Protein AF-A0A7S1G3Q0-F1 (afdb_monomer)

Foldseek 3Di:
DVVLVVLVVVLVVLVVVLVVLVVVCVVVVLVVVLVVLVVVLVVLVVQLVVLVVVLVVLVVVLVVDDPVCVVVVVNVVSVVVNVVSVVVSVVSVCCSVPVRVVVSVVSVVVVVVSVVVSVVSVVVSVVSVVVSVVVVVVVVVVVVVVVVVVVVVVVVVVVVVVCVVPQDFDADPVRHTDPPDPSD

Solvent-accessible surface area (backbone atoms only — not comparable to full-atom values): 10059 Å² total; per-residue (Å²): 113,69,66,65,52,51,54,51,51,52,49,55,49,49,55,50,50,54,50,50,54,54,52,47,51,64,70,69,35,55,83,71,56,46,59,60,42,54,49,52,38,55,52,34,53,52,54,30,50,50,37,49,51,52,36,53,48,49,54,54,50,63,74,65,61,51,73,71,47,51,76,69,49,51,56,62,56,51,50,52,51,44,53,51,34,49,51,53,31,49,51,39,45,50,43,32,49,63,71,35,43,45,58,43,48,55,53,50,52,52,50,48,52,54,53,48,54,51,50,52,54,50,51,53,48,54,51,50,56,50,51,53,50,52,55,50,52,52,52,49,50,54,51,50,50,51,52,51,51,52,52,52,51,50,50,52,52,48,52,50,50,51,50,61,71,72,49,86,78,53,58,40,101,84,70,48,75,47,84,82,64,81,84,125

Secondary structure (DSSP, 8-state):
-HHHHHHHHHHHHHHHHHHHHHHHHHHH-HHHHHHHHHHHHHHHHHHHHHHHHHHHHHHHHHHT--HHHHHTTHHHHHHHHHHHHHHHHHHHHHIIIIIIIHHHHHHHHHHHHHHHHHHHHHHHHHHHHHHHHHH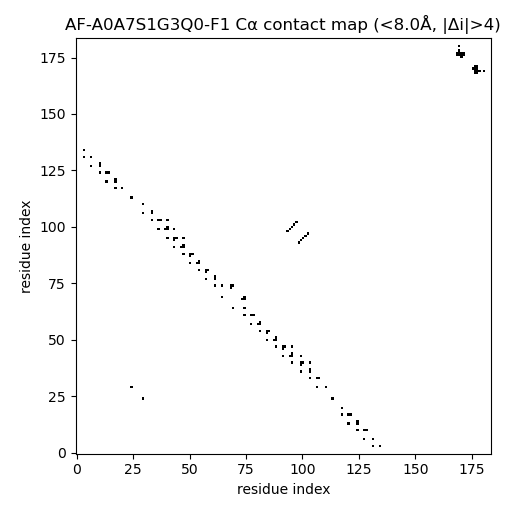HHHHHHHHHHHHHHHHHHHHHHHHHHHHHHHSPPPB-TTSSB--SS---

Mean predicted aligned error: 9.92 Å

Radius of gyration: 44.58 Å; Cα contacts (8 Å, |Δi|>4): 75; chains: 1; bounding box: 86×29×134 Å

Structure (mmCIF, N/CA/C/O backbone):
data_AF-A0A7S1G3Q0-F1
#
_entry.id   AF-A0A7S1G3Q0-F1
#
loop_
_atom_site.group_PDB
_atom_site.id
_atom_site.type_symbol
_atom_site.label_atom_id
_atom_site.label_alt_id
_atom_site.label_comp_id
_atom_site.label_asym_id
_atom_site.label_entity_id
_atom_site.label_seq_id
_atom_site.pdbx_PDB_ins_code
_atom_site.Cartn_x
_atom_site.Cartn_y
_atom_site.Cartn_z
_atom_site.occupancy
_atom_site.B_iso_or_equiv
_atom_site.auth_seq_id
_atom_site.auth_comp_id
_atom_site.auth_asym_id
_atom_site.auth_atom_id
_atom_site.pdbx_PDB_model_num
ATOM 1 N N . GLN A 1 1 ? 22.640 -8.618 -31.327 1.00 63.78 1 GLN A N 1
ATOM 2 C CA . GLN A 1 1 ? 21.314 -9.183 -31.683 1.00 63.78 1 GLN A CA 1
ATOM 3 C C . GLN A 1 1 ? 20.724 -10.074 -30.585 1.00 63.78 1 GLN A C 1
ATOM 5 O O . GLN A 1 1 ? 19.528 -9.971 -30.359 1.00 63.78 1 GLN A O 1
ATOM 10 N N . LEU A 1 2 ? 21.514 -10.904 -29.883 1.00 76.12 2 LEU A N 1
ATOM 11 C CA . LEU A 1 2 ? 21.028 -11.706 -28.743 1.00 76.12 2 LEU A CA 1
ATOM 12 C C . LEU A 1 2 ? 20.475 -10.844 -27.590 1.00 76.12 2 LEU A C 1
ATOM 14 O O . LEU A 1 2 ? 19.377 -11.113 -27.127 1.00 76.12 2 LEU A O 1
ATOM 18 N N . HIS A 1 3 ? 21.165 -9.758 -27.229 1.00 81.06 3 HIS A N 1
ATOM 19 C CA . HIS A 1 3 ? 20.742 -8.832 -26.166 1.00 81.06 3 HIS A CA 1
ATOM 20 C C . HIS A 1 3 ? 19.357 -8.189 -26.406 1.00 81.06 3 HIS A C 1
ATOM 22 O O . HIS A 1 3 ? 18.476 -8.232 -25.559 1.00 81.06 3 HIS A O 1
ATOM 28 N N . MET A 1 4 ? 19.087 -7.698 -27.617 1.00 81.38 4 MET A N 1
ATOM 29 C CA . MET A 1 4 ? 17.766 -7.137 -27.947 1.00 81.38 4 MET A CA 1
ATOM 30 C C . MET A 1 4 ? 16.640 -8.178 -27.928 1.00 81.38 4 MET A C 1
ATOM 32 O O . MET A 1 4 ? 15.481 -7.843 -27.691 1.00 81.38 4 MET A O 1
ATOM 36 N N . ARG A 1 5 ? 16.961 -9.451 -28.193 1.00 84.31 5 ARG A N 1
ATOM 37 C CA . ARG A 1 5 ? 15.989 -10.546 -28.090 1.00 84.31 5 ARG A CA 1
ATOM 38 C C . ARG A 1 5 ? 15.698 -10.898 -26.633 1.00 84.31 5 ARG A C 1
ATOM 40 O O . ARG A 1 5 ? 14.545 -11.188 -26.333 1.00 84.31 5 ARG A O 1
ATOM 47 N N . THR A 1 6 ? 16.697 -10.846 -25.749 1.00 87.31 6 THR A N 1
ATOM 48 C CA . THR A 1 6 ? 16.498 -11.084 -24.312 1.00 87.31 6 THR A CA 1
ATOM 49 C C . THR A 1 6 ? 15.660 -9.974 -23.683 1.00 87.31 6 THR A C 1
ATOM 51 O O . THR A 1 6 ? 14.662 -10.289 -23.047 1.00 87.31 6 THR A O 1
ATOM 54 N N . LEU A 1 7 ? 15.950 -8.700 -23.979 1.00 85.62 7 LEU A N 1
ATOM 55 C CA . LEU A 1 7 ? 15.150 -7.564 -23.492 1.00 85.62 7 LEU A CA 1
ATOM 56 C C . LEU A 1 7 ? 13.673 -7.673 -23.902 1.00 85.62 7 LEU A C 1
ATOM 58 O O . LEU A 1 7 ? 12.774 -7.471 -23.093 1.00 85.62 7 LEU A O 1
ATOM 62 N N . ARG A 1 8 ? 13.406 -8.073 -25.151 1.00 84.38 8 ARG A N 1
ATOM 63 C CA . ARG A 1 8 ? 12.034 -8.256 -25.644 1.00 84.38 8 ARG A CA 1
ATOM 64 C C . ARG A 1 8 ? 11.319 -9.443 -24.994 1.00 84.38 8 ARG A C 1
ATOM 66 O O . ARG A 1 8 ? 10.110 -9.396 -24.790 1.00 84.38 8 ARG A O 1
ATOM 73 N N . ALA A 1 9 ? 12.043 -10.519 -24.692 1.00 89.62 9 ALA A N 1
ATOM 74 C CA . ALA A 1 9 ? 11.480 -11.651 -23.963 1.00 89.62 9 ALA A CA 1
ATOM 75 C C . ALA A 1 9 ? 11.113 -11.257 -22.521 1.00 89.62 9 ALA A C 1
ATOM 77 O O . ALA A 1 9 ? 10.037 -11.621 -22.047 1.00 89.62 9 ALA A O 1
ATOM 78 N N . GLU A 1 10 ? 11.966 -10.468 -21.864 1.00 90.81 10 GLU A N 1
ATOM 79 C CA . GLU A 1 10 ? 11.715 -9.915 -20.529 1.00 90.81 10 GLU A CA 1
ATOM 80 C C . GLU A 1 10 ? 10.516 -8.953 -20.516 1.00 90.81 10 GLU A C 1
ATOM 82 O O . GLU A 1 10 ? 9.665 -9.056 -19.636 1.00 90.81 10 GLU A O 1
ATOM 87 N N . GLU A 1 11 ? 10.379 -8.084 -21.523 1.00 90.12 11 GLU A N 1
ATOM 88 C CA . GLU A 1 11 ? 9.223 -7.186 -21.676 1.00 90.12 11 GLU A CA 1
ATOM 89 C C . GLU A 1 11 ? 7.903 -7.969 -21.786 1.00 90.12 11 GLU A C 1
ATOM 91 O O . GLU A 1 11 ? 6.926 -7.668 -21.095 1.00 90.12 11 GLU A O 1
ATOM 96 N N . VAL A 1 12 ? 7.872 -9.012 -22.626 1.00 91.44 12 VAL A N 1
ATOM 97 C CA . VAL A 1 12 ? 6.690 -9.873 -22.803 1.00 91.44 12 VAL A CA 1
ATOM 98 C C . VAL A 1 12 ? 6.340 -10.597 -21.505 1.00 91.44 12 VAL A C 1
ATOM 100 O O . VAL A 1 12 ? 5.160 -10.708 -21.157 1.00 91.44 12 VAL A O 1
ATOM 103 N N . TRP A 1 13 ? 7.351 -11.079 -20.780 1.00 93.88 13 TRP A N 1
ATOM 104 C CA . TRP A 1 13 ? 7.156 -11.717 -19.485 1.00 93.88 13 TRP A CA 1
ATOM 105 C C . TRP A 1 13 ? 6.583 -10.733 -18.455 1.00 93.88 13 TRP A C 1
ATOM 107 O O . TRP A 1 13 ? 5.531 -11.015 -17.879 1.00 93.88 13 TRP A O 1
ATOM 117 N N . LEU A 1 14 ? 7.173 -9.541 -18.306 1.00 92.88 14 LEU A N 1
ATOM 118 C CA . LEU A 1 14 ? 6.669 -8.502 -17.399 1.00 92.88 14 LEU A CA 1
ATOM 119 C C . LEU A 1 14 ? 5.251 -8.058 -17.758 1.00 92.88 14 LEU A C 1
ATOM 121 O O . LEU A 1 14 ? 4.414 -7.888 -16.876 1.00 92.88 14 LEU A O 1
ATOM 125 N N . ALA A 1 15 ? 4.939 -7.891 -19.044 1.00 91.81 15 ALA A N 1
ATOM 126 C CA . ALA A 1 15 ? 3.598 -7.518 -19.483 1.00 91.81 15 ALA A CA 1
ATOM 127 C C . ALA A 1 15 ? 2.551 -8.573 -19.088 1.00 91.81 15 ALA A C 1
ATOM 129 O O . ALA A 1 15 ? 1.446 -8.224 -18.656 1.00 91.81 15 ALA A O 1
ATOM 130 N N . ARG A 1 16 ? 2.902 -9.861 -19.201 1.00 94.31 16 ARG A N 1
ATOM 131 C CA . ARG A 1 16 ? 2.057 -10.968 -18.744 1.00 94.31 16 ARG A CA 1
ATOM 132 C C . ARG A 1 16 ? 1.887 -10.944 -17.226 1.00 94.31 16 ARG A C 1
ATOM 134 O O . ARG A 1 16 ? 0.755 -11.069 -16.763 1.00 94.31 16 ARG A O 1
ATOM 141 N N . GLU A 1 17 ? 2.968 -10.749 -16.482 1.00 93.25 17 GLU A N 1
ATOM 142 C CA . GLU A 1 17 ? 2.954 -10.733 -15.017 1.00 93.25 17 GLU A CA 1
ATOM 143 C C . GLU A 1 17 ? 2.110 -9.571 -14.473 1.00 93.25 17 GLU A C 1
ATOM 145 O O . GLU A 1 17 ? 1.181 -9.772 -13.693 1.00 93.25 17 GLU A O 1
ATOM 150 N N . ILE A 1 18 ? 2.314 -8.359 -15.000 1.00 93.44 18 ILE A N 1
ATOM 151 C CA . ILE A 1 18 ? 1.506 -7.170 -14.685 1.00 93.44 18 ILE A CA 1
ATOM 152 C C . ILE A 1 18 ? 0.019 -7.433 -14.958 1.00 93.44 18 ILE A C 1
ATOM 154 O O . ILE A 1 18 ? -0.848 -7.044 -14.169 1.00 93.44 18 ILE A O 1
ATOM 158 N N . HIS A 1 19 ? -0.305 -8.095 -16.073 1.00 93.56 19 HIS A N 1
ATOM 159 C CA . HIS A 1 19 ? -1.686 -8.438 -16.402 1.00 93.56 19 HIS A CA 1
ATOM 160 C C . HIS A 1 19 ? -2.287 -9.443 -15.408 1.00 93.56 19 HIS A C 1
ATOM 162 O O . HIS A 1 19 ? -3.432 -9.269 -14.977 1.00 93.56 19 HIS A O 1
ATOM 168 N N . GLN A 1 20 ? -1.525 -10.469 -15.019 1.00 92.75 20 GLN A N 1
ATOM 169 C CA . GLN A 1 20 ? -1.948 -11.447 -14.018 1.00 92.75 20 GLN A CA 1
ATOM 170 C C . GLN A 1 20 ? -2.170 -10.787 -12.654 1.00 92.75 20 GLN A C 1
ATOM 172 O O . GLN A 1 20 ? -3.259 -10.928 -12.095 1.00 92.75 20 GLN A O 1
ATOM 177 N N . MET A 1 21 ? -1.226 -9.969 -12.185 1.00 90.12 21 MET A N 1
ATOM 178 C CA . MET A 1 21 ? -1.349 -9.209 -10.937 1.00 90.12 21 MET A CA 1
ATOM 179 C C . MET A 1 21 ? -2.570 -8.286 -10.944 1.00 90.12 21 MET A C 1
ATOM 181 O O . MET A 1 21 ? -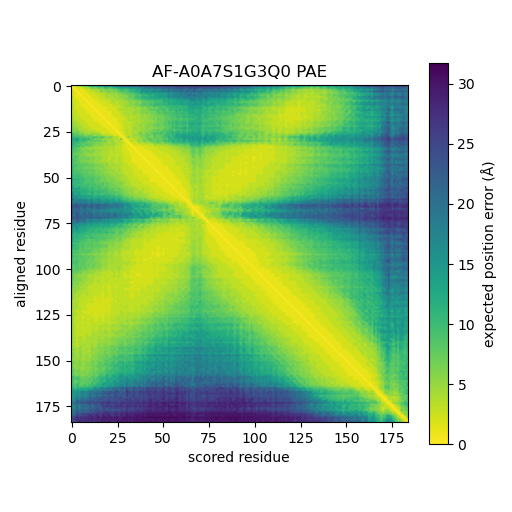3.345 -8.245 -9.987 1.00 90.12 21 MET A O 1
ATOM 185 N N . LYS A 1 22 ? -2.834 -7.597 -12.061 1.00 89.81 22 LYS A N 1
ATOM 186 C CA . LYS A 1 22 ? -4.035 -6.762 -12.214 1.00 89.81 22 LYS A CA 1
ATOM 187 C C . LYS A 1 22 ? -5.328 -7.579 -12.123 1.00 89.81 22 LYS A C 1
ATOM 189 O O . LYS A 1 22 ? -6.311 -7.115 -11.540 1.00 89.81 22 LYS A O 1
ATOM 194 N N . LYS A 1 23 ? -5.347 -8.787 -12.693 1.00 90.44 23 LYS A N 1
ATOM 195 C CA . LYS A 1 23 ? -6.495 -9.701 -12.616 1.00 90.44 23 LYS A CA 1
ATOM 196 C C . LYS A 1 23 ? -6.714 -10.201 -11.187 1.00 90.44 23 LYS A C 1
ATOM 198 O O . LYS A 1 23 ? -7.857 -10.192 -10.732 1.00 90.44 23 LYS A O 1
ATOM 203 N N . MET A 1 24 ? -5.644 -10.586 -10.491 1.00 86.06 24 MET A N 1
ATOM 204 C CA . MET A 1 24 ? -5.699 -11.042 -9.098 1.00 86.06 24 MET A CA 1
ATOM 205 C C . MET A 1 24 ? -6.225 -9.942 -8.177 1.00 86.06 24 MET A C 1
ATOM 207 O O . MET A 1 24 ? -7.246 -10.142 -7.530 1.00 86.06 24 MET A O 1
ATOM 211 N N . ARG A 1 25 ? -5.696 -8.718 -8.274 1.00 86.31 25 ARG A N 1
ATOM 212 C CA . ARG A 1 25 ? -6.212 -7.549 -7.533 1.00 86.31 25 ARG A CA 1
ATOM 213 C C . ARG A 1 25 ? -7.705 -7.309 -7.716 1.00 86.31 25 ARG A C 1
ATOM 215 O O . ARG A 1 25 ? -8.414 -6.986 -6.763 1.00 86.31 25 ARG A O 1
ATOM 222 N N . LYS A 1 26 ? -8.193 -7.439 -8.955 1.00 84.94 26 LYS A N 1
ATOM 223 C CA . LYS A 1 26 ? -9.619 -7.269 -9.257 1.00 84.94 26 LYS A CA 1
ATOM 224 C C . LYS A 1 26 ? -10.463 -8.364 -8.599 1.00 84.94 26 LYS A C 1
ATOM 226 O O . LYS A 1 26 ? -11.584 -8.084 -8.185 1.00 84.94 26 LYS A O 1
ATOM 231 N N . LYS A 1 27 ? -9.935 -9.588 -8.508 1.00 86.44 27 LYS A N 1
ATOM 232 C CA . LYS A 1 27 ? -10.585 -10.719 -7.837 1.00 86.44 27 LYS A CA 1
ATOM 233 C C . LYS A 1 27 ? -10.583 -10.549 -6.316 1.00 86.44 27 LYS A C 1
ATOM 235 O O . LYS A 1 27 ? -11.623 -10.742 -5.694 1.00 86.44 27 LYS A O 1
ATOM 240 N N . ASP A 1 28 ? -9.453 -10.155 -5.737 1.00 83.62 28 ASP A N 1
ATOM 241 C CA . ASP A 1 28 ? -9.310 -10.018 -4.285 1.00 83.62 28 ASP A CA 1
ATOM 242 C C . ASP A 1 28 ? -10.158 -8.866 -3.743 1.00 83.62 28 ASP A C 1
ATOM 244 O O . ASP A 1 28 ? -10.681 -8.950 -2.626 1.00 83.62 28 ASP A O 1
ATOM 248 N N . ASN A 1 29 ? -10.362 -7.829 -4.569 1.00 86.25 29 ASN A N 1
ATOM 249 C CA . ASN A 1 29 ? -11.241 -6.692 -4.306 1.00 86.25 29 ASN A CA 1
ATOM 250 C C . ASN A 1 29 ? -10.997 -6.064 -2.920 1.00 86.25 29 ASN A C 1
ATOM 252 O O . ASN A 1 29 ? -11.927 -5.677 -2.209 1.00 86.25 29 ASN A O 1
ATOM 256 N N . LEU A 1 30 ? -9.722 -5.956 -2.532 1.00 82.44 30 LEU A N 1
ATOM 257 C CA . LEU A 1 30 ? -9.306 -5.377 -1.249 1.00 82.44 30 LEU A CA 1
ATOM 258 C C . LEU A 1 30 ? -9.822 -3.936 -1.094 1.00 82.44 30 LEU A C 1
ATOM 260 O O . LEU A 1 30 ? -10.240 -3.528 -0.014 1.00 82.44 30 LEU A O 1
ATOM 264 N N . GLY A 1 31 ? -9.899 -3.187 -2.202 1.00 80.44 31 GLY A N 1
ATOM 265 C CA . GLY A 1 31 ? -10.468 -1.838 -2.233 1.00 80.44 31 GLY A CA 1
ATOM 266 C C . GLY A 1 31 ? -11.947 -1.765 -1.836 1.00 80.44 31 GLY A C 1
ATOM 267 O O . GLY A 1 31 ? -12.348 -0.779 -1.229 1.00 80.44 31 GLY A O 1
ATOM 268 N N . GLY A 1 32 ? -12.742 -2.802 -2.120 1.00 87.75 32 GLY A N 1
ATOM 269 C CA . GLY A 1 32 ? -14.137 -2.892 -1.677 1.00 87.75 32 GLY A CA 1
ATOM 270 C C . GLY A 1 32 ? -14.297 -3.416 -0.246 1.00 87.75 32 GLY A C 1
ATOM 271 O O . GLY A 1 32 ? -15.262 -3.063 0.428 1.00 87.75 32 GLY A O 1
ATOM 272 N N . LYS A 1 33 ? -13.346 -4.225 0.237 1.00 88.75 33 LYS A N 1
ATOM 273 C CA . LYS A 1 33 ? -13.375 -4.837 1.579 1.00 88.75 33 LYS A CA 1
ATOM 274 C C . LYS A 1 33 ? -12.873 -3.913 2.693 1.00 88.75 33 LYS A C 1
ATOM 276 O O . LYS A 1 33 ? -13.327 -4.031 3.825 1.00 88.75 33 LYS A O 1
ATOM 281 N N . LEU A 1 34 ? -11.972 -2.976 2.397 1.00 92.62 34 LEU A N 1
ATOM 282 C CA . LEU A 1 34 ? -11.419 -2.053 3.398 1.00 92.62 34 LEU A CA 1
ATOM 283 C C . LEU A 1 34 ? -12.416 -1.011 3.942 1.00 92.62 34 LEU A C 1
ATOM 285 O O . LEU A 1 34 ? -12.417 -0.790 5.151 1.00 92.62 34 LEU A O 1
ATOM 289 N N . PRO A 1 35 ? -13.273 -0.359 3.129 1.00 94.44 35 PRO A N 1
ATOM 290 C CA . PRO A 1 35 ? -14.223 0.634 3.630 1.00 94.44 35 PRO A CA 1
ATOM 291 C C . PRO A 1 35 ? -15.143 0.150 4.765 1.00 94.44 35 PRO A C 1
ATOM 293 O O . PRO A 1 35 ? -15.253 0.877 5.753 1.00 94.44 35 PRO A O 1
ATOM 296 N N . PRO A 1 36 ? -15.785 -1.037 4.702 1.00 94.69 36 PRO A N 1
ATOM 297 C CA . PRO A 1 36 ? -16.600 -1.513 5.818 1.00 94.69 36 PRO A CA 1
ATOM 298 C C . PRO A 1 36 ? -15.764 -1.807 7.071 1.00 94.69 36 PRO A C 1
ATOM 300 O O . PRO A 1 36 ? -16.218 -1.496 8.166 1.00 94.69 36 PRO A O 1
ATOM 303 N N . LEU A 1 37 ? -14.532 -2.313 6.933 1.00 94.00 37 LEU A N 1
ATOM 304 C CA . LEU A 1 37 ? -13.631 -2.532 8.073 1.00 94.00 37 LEU A CA 1
ATOM 305 C C . LEU A 1 37 ? -13.205 -1.212 8.734 1.00 94.00 37 LEU A C 1
ATOM 307 O O . LEU A 1 37 ? -13.183 -1.115 9.957 1.00 94.00 37 LEU A O 1
ATOM 311 N N . ARG A 1 38 ? -12.930 -0.167 7.942 1.00 94.81 38 ARG A N 1
ATOM 312 C CA . ARG A 1 38 ? -12.624 1.177 8.466 1.00 94.81 38 ARG A CA 1
ATOM 313 C C . ARG A 1 38 ? -13.810 1.790 9.207 1.00 94.81 38 ARG A C 1
ATOM 315 O O . ARG A 1 38 ? -13.611 2.440 10.230 1.00 94.81 38 ARG A O 1
ATOM 322 N N . ARG A 1 39 ? -15.033 1.578 8.708 1.00 95.94 39 ARG A N 1
ATOM 323 C CA . ARG A 1 39 ? -16.258 1.994 9.411 1.00 95.94 39 ARG A CA 1
ATOM 324 C C . ARG A 1 39 ? -16.411 1.244 10.727 1.00 95.94 39 ARG A C 1
ATOM 326 O O . ARG A 1 39 ? -16.501 1.893 11.757 1.00 95.94 39 ARG A O 1
ATOM 333 N N . ALA A 1 40 ? -16.304 -0.085 10.704 1.00 95.06 40 ALA A N 1
ATOM 334 C CA . ALA A 1 40 ? -16.365 -0.906 11.911 1.00 95.06 40 ALA A CA 1
ATOM 335 C C . ALA A 1 40 ? -15.322 -0.478 12.958 1.00 95.06 40 ALA A C 1
ATOM 337 O O . ALA A 1 40 ? -15.622 -0.432 14.148 1.00 95.06 40 ALA A O 1
ATOM 338 N N . TRP A 1 41 ? -14.112 -0.110 12.523 1.00 96.19 41 TRP A N 1
ATOM 339 C CA . TRP A 1 41 ? -13.088 0.444 13.407 1.00 96.19 41 TRP A CA 1
ATOM 340 C C . TRP A 1 41 ? -13.520 1.769 14.036 1.00 96.19 41 TRP A C 1
ATOM 342 O O . TRP A 1 41 ? -13.477 1.902 15.258 1.00 96.19 41 TRP A O 1
ATOM 352 N N . SER A 1 42 ? -13.998 2.717 13.226 1.00 96.25 42 SER A N 1
ATOM 353 C CA . SER A 1 42 ? -14.522 3.995 13.718 1.00 96.25 42 SER A CA 1
ATOM 354 C C . SER A 1 42 ? -15.660 3.800 14.724 1.00 96.25 42 SER A C 1
ATOM 356 O O . SER A 1 42 ? -15.663 4.441 15.773 1.00 96.25 42 SER A O 1
ATOM 358 N N . ASP A 1 43 ? -16.588 2.891 14.431 1.00 96.38 43 ASP A N 1
ATOM 359 C CA . ASP A 1 43 ? -17.726 2.585 15.298 1.00 96.38 43 ASP A CA 1
ATOM 360 C C . ASP A 1 43 ? -17.257 1.968 16.626 1.00 96.38 43 ASP A C 1
ATOM 362 O O . ASP A 1 43 ? -17.735 2.352 17.692 1.00 96.38 43 ASP A O 1
ATOM 366 N N . SER A 1 44 ? -16.261 1.072 16.585 1.00 95.88 44 SER A N 1
ATOM 367 C CA . SER A 1 44 ? -15.693 0.452 17.790 1.00 95.88 44 SER A CA 1
ATOM 368 C C . SER A 1 44 ? -14.927 1.441 18.675 1.00 95.88 44 SER A C 1
ATOM 370 O O . SER A 1 44 ? -14.987 1.344 19.899 1.00 95.88 44 SER A O 1
ATOM 372 N N . ILE A 1 45 ? -14.250 2.434 18.085 1.00 96.12 45 ILE A N 1
ATOM 373 C CA . ILE A 1 45 ? -13.620 3.520 18.849 1.00 96.12 45 ILE A CA 1
ATOM 374 C C . ILE A 1 45 ? -14.689 4.346 19.562 1.00 96.12 45 ILE A C 1
ATOM 376 O O . ILE A 1 45 ? -14.512 4.714 20.722 1.00 96.12 45 ILE A O 1
ATOM 380 N N . GLU A 1 46 ? -15.788 4.650 18.877 1.00 96.44 46 GLU A N 1
ATOM 381 C CA . GLU A 1 46 ? -16.870 5.437 19.461 1.00 96.44 46 GLU A CA 1
ATOM 382 C C . GLU A 1 46 ? -17.578 4.678 20.591 1.00 96.44 46 GLU A C 1
ATOM 384 O O . GLU A 1 46 ? -17.915 5.263 21.617 1.00 96.44 46 GLU A O 1
ATOM 389 N N . GLU A 1 47 ? -17.738 3.361 20.456 1.00 95.38 47 GLU A N 1
ATOM 390 C CA . GLU A 1 47 ? -18.224 2.490 21.530 1.00 95.38 47 GLU A CA 1
ATOM 391 C C . GLU A 1 47 ? -17.297 2.522 22.757 1.00 95.38 47 GLU A C 1
ATOM 393 O O . GLU A 1 47 ? -17.764 2.738 23.875 1.00 95.38 47 GLU A O 1
ATOM 398 N N . VAL A 1 48 ? -15.978 2.403 22.558 1.00 96.56 48 VAL A N 1
ATOM 399 C CA . VAL A 1 48 ? -14.995 2.529 23.649 1.00 96.56 48 VAL A CA 1
ATOM 400 C C . VAL A 1 48 ? -15.097 3.894 24.330 1.00 96.56 48 VAL A C 1
ATOM 402 O O . VAL A 1 48 ? -15.131 3.960 25.558 1.00 96.56 48 VAL A O 1
ATOM 405 N N . ARG A 1 49 ? -15.197 4.980 23.555 1.00 96.00 49 ARG A N 1
ATOM 406 C CA . ARG A 1 49 ? -15.318 6.343 24.096 1.00 96.00 49 ARG A CA 1
ATOM 407 C C . ARG A 1 49 ? -16.555 6.524 24.962 1.00 96.00 49 ARG A C 1
ATOM 409 O O . ARG A 1 49 ? -16.467 7.211 25.975 1.00 96.00 49 ARG A O 1
ATOM 416 N N . LYS A 1 50 ? -17.687 5.919 24.592 1.00 95.88 50 LYS A N 1
ATOM 417 C CA . LYS A 1 50 ? -18.911 5.959 25.406 1.00 95.88 50 LYS A CA 1
ATOM 418 C C . LYS A 1 50 ? -18.673 5.337 26.779 1.00 95.88 50 LYS A C 1
ATOM 420 O O . LYS A 1 50 ? -18.896 6.001 27.785 1.00 95.88 50 LYS A O 1
ATOM 425 N N . PHE A 1 51 ? -18.119 4.124 26.826 1.00 95.19 51 PHE A N 1
ATOM 426 C CA . PHE A 1 51 ? -17.825 3.461 28.100 1.00 95.19 51 PHE A CA 1
ATOM 427 C C . PHE A 1 51 ? -16.798 4.222 28.946 1.00 95.19 51 PHE A C 1
ATOM 429 O O . PHE A 1 51 ? -16.960 4.322 30.162 1.00 95.19 51 PHE A O 1
ATOM 436 N N . GLU A 1 52 ? -15.770 4.802 28.318 1.00 94.88 52 GLU A N 1
ATOM 437 C CA . GLU A 1 52 ? -14.797 5.650 29.014 1.00 94.88 52 GLU A CA 1
ATOM 438 C C . GLU A 1 52 ? -15.436 6.916 29.586 1.00 94.88 52 GLU A C 1
ATOM 440 O O . GLU A 1 52 ? -15.141 7.300 30.720 1.00 94.88 52 GLU A O 1
ATOM 445 N N . TYR A 1 53 ? -16.314 7.562 28.817 1.00 96.50 53 TYR A N 1
ATOM 446 C CA . TYR A 1 53 ? -17.022 8.757 29.253 1.00 96.50 53 TYR A CA 1
ATOM 447 C C . TYR A 1 53 ? -17.917 8.461 30.460 1.00 96.50 53 TYR A C 1
ATOM 449 O O . TYR A 1 53 ? -17.845 9.181 31.458 1.00 96.50 53 TYR A O 1
ATOM 457 N N . ASP A 1 54 ? -18.683 7.369 30.406 1.00 94.38 54 ASP A N 1
ATOM 458 C CA . ASP A 1 54 ? -19.547 6.930 31.504 1.00 94.38 54 ASP A CA 1
ATOM 459 C C . ASP A 1 54 ? -18.730 6.592 32.758 1.00 94.38 54 ASP A C 1
ATOM 461 O O . ASP A 1 54 ? -19.055 7.039 33.858 1.00 94.38 54 ASP A O 1
ATOM 465 N N . LEU A 1 55 ? -17.608 5.880 32.599 1.00 94.50 55 LEU A N 1
ATOM 466 C CA . LEU A 1 55 ? -16.710 5.546 33.704 1.00 94.50 55 LEU A CA 1
ATOM 467 C C . LEU A 1 55 ? -16.151 6.804 34.388 1.00 94.50 55 LEU A C 1
ATOM 469 O O . LEU A 1 55 ? -16.125 6.889 35.618 1.00 94.50 55 LEU A O 1
ATOM 473 N N . VAL A 1 56 ? -15.708 7.791 33.605 1.00 95.62 56 VAL A N 1
ATOM 474 C CA . VAL A 1 56 ? -15.228 9.077 34.134 1.00 95.62 56 VAL A CA 1
ATOM 475 C C . VAL A 1 56 ? -16.368 9.852 34.801 1.00 95.62 56 VAL A C 1
ATOM 477 O O . VAL A 1 56 ? -16.144 10.498 35.828 1.00 95.62 56 VAL A O 1
ATOM 480 N N . GLY A 1 57 ? -17.583 9.781 34.253 1.00 94.50 57 GLY A N 1
ATOM 481 C CA . GLY A 1 57 ? -18.796 10.336 34.852 1.00 94.50 57 GLY A CA 1
ATOM 482 C C . GLY A 1 57 ? -19.044 9.780 36.252 1.00 94.50 57 GLY A C 1
ATOM 483 O O . GLY A 1 57 ? -19.061 10.546 37.217 1.00 94.50 57 GLY A O 1
ATOM 484 N N . LEU A 1 58 ? -19.100 8.453 36.379 1.00 92.25 58 LEU A N 1
ATOM 485 C CA . LEU A 1 58 ? -19.292 7.759 37.655 1.00 92.25 58 LEU A CA 1
ATOM 486 C C . LEU A 1 58 ? -18.184 8.089 38.665 1.00 92.25 58 LEU A C 1
ATOM 488 O O . LEU A 1 58 ? -18.450 8.374 39.830 1.00 92.25 58 LEU A O 1
ATOM 492 N N . GLN A 1 59 ? -16.922 8.135 38.230 1.00 90.06 59 GLN A N 1
ATOM 493 C CA . GLN A 1 59 ? -15.817 8.528 39.111 1.00 90.06 59 GLN A CA 1
ATOM 494 C C . GLN A 1 59 ? -15.967 9.962 39.634 1.00 90.06 59 GLN A C 1
ATOM 496 O O . GLN A 1 59 ? -15.671 10.233 40.798 1.00 90.06 59 GLN A O 1
ATOM 501 N N . ARG A 1 60 ? -16.435 10.892 38.796 1.00 92.12 60 ARG A N 1
ATOM 502 C CA . ARG A 1 60 ? -16.694 12.279 39.210 1.00 92.12 60 ARG A CA 1
ATOM 503 C C . ARG A 1 60 ? -17.876 12.377 40.165 1.00 92.12 60 ARG A C 1
ATOM 505 O O . ARG A 1 60 ? -17.820 13.187 41.087 1.00 92.12 60 ARG A O 1
ATOM 512 N N . GLU A 1 61 ? -18.923 11.588 39.955 1.00 88.81 61 GLU A N 1
ATOM 513 C CA . GLU A 1 61 ? -20.066 11.512 40.869 1.00 88.81 61 GLU A CA 1
ATOM 514 C C . GLU A 1 61 ? -19.629 11.003 42.238 1.00 88.81 61 GLU A C 1
ATOM 516 O O . GLU A 1 61 ? -19.912 11.666 43.235 1.00 88.81 61 GLU A O 1
ATOM 521 N N . ARG A 1 62 ? -18.812 9.940 42.283 1.00 86.31 62 ARG A N 1
ATOM 522 C CA . ARG A 1 62 ? -18.209 9.424 43.521 1.00 86.31 62 ARG A CA 1
ATOM 523 C C . ARG A 1 62 ? -17.508 10.516 44.326 1.00 86.31 62 ARG A C 1
ATOM 525 O O . ARG A 1 62 ? -17.700 10.608 45.534 1.00 86.31 62 ARG A O 1
ATOM 532 N N . MET A 1 63 ? -16.711 11.356 43.663 1.00 85.38 63 MET A N 1
ATOM 533 C CA . MET A 1 63 ? -15.967 12.440 44.321 1.00 85.38 63 MET A CA 1
ATOM 534 C C .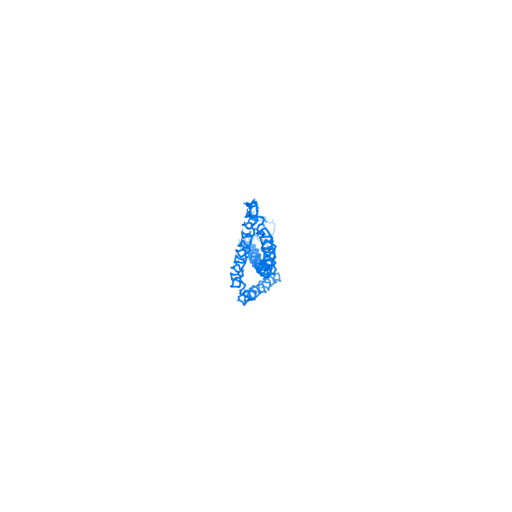 MET A 1 63 ? -16.866 13.553 44.875 1.00 85.38 63 MET A C 1
ATOM 536 O O . MET A 1 63 ? -16.441 14.290 45.760 1.00 85.38 63 MET A O 1
ATOM 540 N N . LYS A 1 64 ? -18.087 13.705 44.351 1.00 88.38 64 LYS A N 1
ATOM 541 C CA . LYS A 1 64 ? -19.037 14.763 44.734 1.00 88.38 64 LYS A CA 1
ATOM 542 C C . LYS A 1 64 ? -20.082 14.301 45.752 1.00 88.38 64 LYS A C 1
ATOM 544 O O . LYS A 1 64 ? -20.963 15.086 46.104 1.00 88.38 64 LYS A O 1
ATOM 549 N N . MET A 1 65 ? -20.020 13.050 46.205 1.00 85.31 65 MET A N 1
ATOM 550 C CA . MET A 1 65 ? -21.026 12.491 47.105 1.00 85.31 65 MET A CA 1
ATOM 551 C C . MET A 1 65 ? -21.061 13.222 48.450 1.00 85.31 65 MET A C 1
ATOM 553 O O . MET A 1 65 ? -20.030 13.513 49.056 1.00 85.31 65 MET A O 1
ATOM 557 N N . SER A 1 66 ? -22.275 13.505 48.928 1.00 84.12 66 SER A N 1
ATOM 558 C CA . SER A 1 66 ? -22.490 14.137 50.235 1.00 84.12 66 SER A CA 1
ATOM 559 C C . SER A 1 66 ? -22.411 13.110 51.376 1.00 84.12 66 SER A C 1
ATOM 561 O O . SER A 1 66 ? -22.776 11.953 51.162 1.00 84.12 66 SER A O 1
ATOM 563 N N . PRO A 1 67 ? -22.032 13.511 52.607 1.00 80.00 67 PRO A N 1
ATOM 564 C CA . PRO A 1 67 ? -21.908 12.595 53.749 1.00 80.00 67 PRO A CA 1
ATOM 565 C C . PRO A 1 67 ? -23.172 11.769 54.035 1.00 80.00 67 PRO A C 1
ATOM 567 O O . PRO A 1 67 ? -23.092 10.586 54.335 1.00 80.00 67 PRO A O 1
ATOM 570 N N . ARG A 1 68 ? -24.359 12.355 53.840 1.00 83.69 68 ARG A N 1
ATOM 571 C CA . ARG A 1 68 ? -25.642 11.656 54.011 1.00 83.69 68 ARG A CA 1
ATOM 572 C C . ARG A 1 68 ? -25.850 10.531 52.994 1.00 83.69 68 ARG A C 1
ATOM 574 O O . ARG A 1 68 ? -26.443 9.510 53.316 1.00 83.69 68 ARG A O 1
ATOM 581 N N . ALA A 1 69 ? -25.382 10.718 51.762 1.00 79.12 69 ALA A N 1
ATOM 582 C CA . ALA A 1 69 ? -25.473 9.688 50.732 1.00 79.12 69 ALA A CA 1
ATOM 583 C C . ALA A 1 69 ? -24.500 8.527 51.009 1.00 79.12 69 ALA A C 1
ATOM 585 O O . ALA A 1 69 ? -24.813 7.379 50.703 1.00 79.12 69 ALA A O 1
ATOM 586 N N . VAL A 1 70 ? -23.361 8.817 51.653 1.00 77.00 70 VAL A N 1
ATOM 587 C CA . VAL A 1 70 ? -22.419 7.804 52.159 1.00 77.00 70 VAL A CA 1
ATOM 588 C C . VAL A 1 70 ? -23.086 6.939 53.233 1.00 77.00 70 VAL A C 1
ATOM 590 O O . VAL A 1 70 ? -23.065 5.717 53.133 1.00 77.00 70 VAL A O 1
ATOM 593 N N . GLU A 1 71 ? -23.753 7.555 54.213 1.00 75.81 71 GLU A N 1
ATOM 594 C CA . GLU A 1 71 ? -24.477 6.837 55.280 1.00 75.81 71 GLU A CA 1
ATOM 595 C C . GLU A 1 71 ? -25.626 5.960 54.755 1.00 75.81 71 GLU A C 1
ATOM 597 O O . GLU A 1 71 ? -25.981 4.961 55.374 1.00 75.81 71 GLU A O 1
ATOM 602 N N . GLN A 1 72 ? -26.198 6.311 53.602 1.00 82.50 72 GLN A N 1
ATOM 603 C CA . GLN A 1 72 ? -27.272 5.561 52.944 1.00 82.50 72 GLN A CA 1
ATOM 604 C C . GLN A 1 72 ? -26.772 4.433 52.021 1.00 82.50 72 GLN A C 1
ATOM 606 O O . GLN A 1 72 ? -27.583 3.816 51.337 1.00 82.50 72 GLN A O 1
ATOM 611 N N . GLY A 1 73 ? -25.462 4.164 51.971 1.00 81.31 73 GLY A N 1
ATOM 612 C CA . GLY A 1 73 ? -24.889 3.050 51.203 1.00 81.31 73 GLY A CA 1
ATOM 613 C C . GLY A 1 73 ? -24.723 3.299 49.698 1.00 81.31 73 GLY A C 1
ATOM 614 O O . GLY A 1 73 ? -24.247 2.416 48.986 1.00 81.31 73 GLY A O 1
ATOM 615 N N . TRP A 1 74 ? -25.027 4.504 49.198 1.00 81.94 74 TRP A N 1
ATOM 616 C CA . TRP A 1 74 ? -24.899 4.838 47.770 1.00 81.94 74 TRP A CA 1
ATOM 617 C C . TRP A 1 74 ? -23.463 4.711 47.260 1.00 81.94 74 TRP A C 1
ATOM 619 O O . TRP A 1 74 ? -23.243 4.445 46.085 1.00 81.94 74 TRP A O 1
ATOM 629 N N . THR A 1 75 ? -22.468 4.871 48.134 1.00 83.12 75 THR A N 1
ATOM 630 C CA . THR A 1 75 ? -21.055 4.683 47.787 1.00 83.12 75 THR A CA 1
ATOM 631 C C . THR A 1 75 ? -20.728 3.256 47.368 1.00 83.12 75 THR A C 1
ATOM 633 O O . THR A 1 75 ? -19.937 3.069 46.450 1.00 83.12 75 THR A O 1
ATOM 636 N N . GLU A 1 76 ? -21.331 2.250 48.002 1.00 85.81 76 GLU A N 1
ATOM 637 C CA . GLU A 1 76 ? -21.065 0.847 47.663 1.00 85.81 76 GLU A CA 1
ATOM 638 C C . GLU A 1 76 ? -21.674 0.470 46.311 1.00 85.81 76 GLU A C 1
ATOM 640 O O . GLU A 1 76 ? -21.081 -0.286 45.542 1.00 85.81 76 GLU A O 1
ATOM 645 N N . GLU A 1 77 ? -22.852 1.011 46.004 1.00 85.94 77 GLU A N 1
ATOM 646 C CA . GLU A 1 77 ? -23.507 0.833 44.708 1.00 85.94 77 GLU A CA 1
ATOM 647 C C . GLU A 1 77 ? -22.724 1.526 43.588 1.00 85.94 77 GLU A C 1
ATOM 649 O O . GLU A 1 77 ? -22.459 0.930 42.544 1.00 85.94 77 GLU A O 1
ATOM 654 N N . LEU A 1 78 ? -22.263 2.753 43.836 1.00 87.69 78 LEU A N 1
ATOM 655 C CA . LEU A 1 78 ? -21.465 3.510 42.875 1.00 87.69 78 LEU A CA 1
ATOM 656 C C . LEU A 1 78 ? -20.110 2.837 42.609 1.00 87.69 78 LEU A C 1
ATOM 658 O O . LEU A 1 78 ? -19.649 2.814 41.470 1.00 87.69 78 LEU A O 1
ATOM 662 N N . ASP A 1 79 ? -19.509 2.213 43.623 1.00 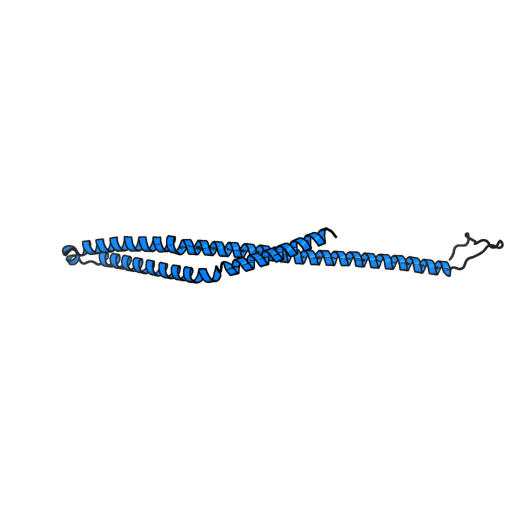88.38 79 ASP A N 1
ATOM 663 C CA . ASP A 1 79 ? -18.269 1.447 43.479 1.00 88.38 79 ASP A CA 1
ATOM 664 C C . ASP A 1 79 ? -18.455 0.172 42.656 1.00 88.38 79 ASP A C 1
ATOM 666 O O . ASP A 1 79 ? -17.620 -0.128 41.799 1.00 88.38 79 ASP A O 1
ATOM 670 N N . LYS A 1 80 ? -19.574 -0.539 42.843 1.00 92.44 80 LYS A N 1
ATOM 671 C CA . LYS A 1 80 ? -19.943 -1.680 41.991 1.00 92.44 80 LYS A CA 1
ATOM 672 C C . LYS A 1 80 ? -20.143 -1.247 40.539 1.00 92.44 80 LYS A C 1
ATOM 674 O O . LYS A 1 80 ? -19.626 -1.906 39.640 1.00 92.44 80 LYS A O 1
ATOM 679 N N . ASN A 1 81 ? -20.816 -0.117 40.314 1.00 92.00 81 ASN A N 1
ATOM 680 C CA . ASN A 1 81 ? -21.032 0.427 38.973 1.00 92.00 81 ASN A CA 1
ATOM 681 C C . ASN A 1 81 ? -19.708 0.834 38.311 1.00 92.00 81 ASN A C 1
ATOM 683 O O . ASN A 1 81 ? -19.469 0.502 37.151 1.00 92.00 81 ASN A O 1
ATOM 687 N N . VAL A 1 82 ? -18.805 1.496 39.044 1.00 92.31 82 VAL A N 1
ATOM 688 C CA . VAL A 1 82 ? -17.465 1.841 38.540 1.00 92.31 82 VAL A CA 1
ATOM 689 C C . VAL A 1 82 ? -16.690 0.586 38.139 1.00 92.31 82 VAL A C 1
ATOM 691 O O . VAL A 1 82 ? -16.086 0.564 37.066 1.00 92.31 82 VAL A O 1
ATOM 694 N N . GLU A 1 83 ? -16.708 -0.462 38.963 1.00 93.62 83 GLU A N 1
ATOM 695 C CA . GLU A 1 83 ? -16.003 -1.708 38.655 1.00 93.62 83 GLU A CA 1
ATOM 696 C C . GLU A 1 83 ? -16.606 -2.418 37.434 1.00 93.62 83 GLU A C 1
ATOM 698 O O . GLU A 1 83 ? -15.880 -2.842 36.535 1.00 93.62 83 GLU A O 1
ATOM 703 N N . GLN A 1 84 ? -17.933 -2.449 37.319 1.00 94.00 84 GLN A N 1
ATOM 704 C CA . GLN A 1 84 ? -18.614 -2.998 36.149 1.00 94.00 84 GLN A CA 1
ATOM 705 C C . GLN A 1 84 ? -18.270 -2.232 34.861 1.00 94.00 84 GLN A C 1
ATOM 707 O O . GLN A 1 84 ? -17.935 -2.843 33.844 1.00 94.00 84 GLN A O 1
ATOM 712 N N . HIS A 1 85 ? -18.266 -0.896 34.902 1.00 94.00 85 HIS A N 1
ATOM 713 C CA . HIS A 1 85 ? -17.877 -0.073 33.756 1.00 94.00 85 HIS A CA 1
ATOM 714 C C . HIS A 1 85 ? -16.394 -0.231 33.389 1.00 94.00 85 HIS A C 1
ATOM 716 O O . HIS A 1 85 ? -16.048 -0.120 32.210 1.00 94.00 85 HIS A O 1
ATOM 722 N N . ARG A 1 86 ? -15.503 -0.535 34.344 1.00 95.00 86 ARG A N 1
ATOM 723 C CA . ARG A 1 86 ? -14.104 -0.888 34.038 1.00 95.00 86 ARG A CA 1
ATOM 724 C C . ARG A 1 86 ? -14.005 -2.178 33.237 1.00 95.00 86 ARG A C 1
ATOM 726 O O . ARG A 1 86 ? -13.245 -2.216 32.266 1.00 95.00 86 ARG A O 1
ATOM 733 N N . VAL A 1 87 ? -14.774 -3.200 33.613 1.00 96.44 87 VAL A N 1
ATOM 734 C CA . VAL A 1 87 ? -14.847 -4.460 32.861 1.00 96.44 87 VAL A CA 1
ATOM 735 C C . VAL A 1 87 ? -15.361 -4.188 31.448 1.00 96.44 87 VAL A C 1
ATOM 737 O O . VAL A 1 87 ? -14.667 -4.508 30.487 1.00 96.44 87 VAL A O 1
ATOM 740 N N . TRP A 1 88 ? -16.485 -3.480 31.303 1.00 95.81 88 TRP A N 1
ATOM 741 C CA . TRP A 1 88 ? -17.036 -3.129 29.986 1.00 95.81 88 TRP A CA 1
ATOM 742 C C . TRP A 1 88 ? -16.073 -2.318 29.122 1.00 95.81 88 TRP A C 1
ATOM 744 O O . TRP A 1 88 ? -15.910 -2.607 27.939 1.00 95.81 88 TRP A O 1
ATOM 754 N N . THR A 1 89 ? -15.384 -1.340 29.711 1.00 96.12 89 THR A N 1
ATOM 755 C CA . THR A 1 89 ? -14.375 -0.545 29.000 1.00 96.12 89 THR A CA 1
ATOM 756 C C . THR A 1 89 ? -13.228 -1.428 28.511 1.00 96.12 89 THR A C 1
ATOM 758 O O . THR A 1 89 ? -12.757 -1.274 27.384 1.00 96.12 89 THR A O 1
ATOM 761 N N . THR A 1 90 ? -12.766 -2.354 29.352 1.00 95.94 90 THR A N 1
ATOM 762 C CA . THR A 1 90 ? -11.668 -3.267 29.016 1.00 95.94 90 THR A CA 1
ATOM 763 C C . THR A 1 90 ? -12.083 -4.219 27.901 1.00 95.94 90 THR A C 1
ATOM 765 O O . THR A 1 90 ? -11.375 -4.322 26.900 1.00 95.94 90 THR A O 1
ATOM 768 N N . ASP A 1 91 ? -13.260 -4.831 28.008 1.00 96.88 91 ASP A N 1
ATOM 769 C CA . AS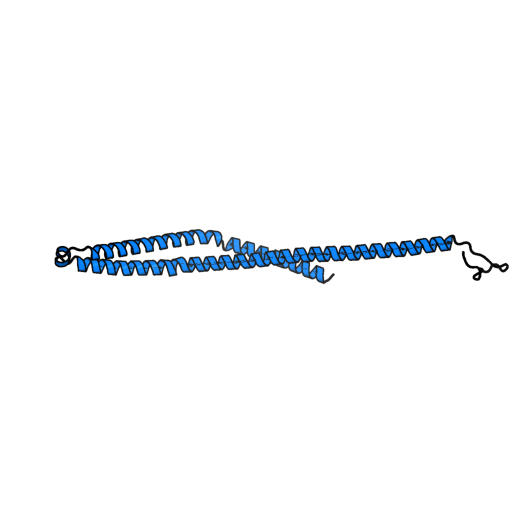P A 1 91 ? -13.801 -5.734 26.992 1.00 96.88 91 ASP A CA 1
ATOM 770 C C . ASP A 1 91 ? -14.018 -5.019 25.653 1.00 96.88 91 ASP A C 1
ATOM 772 O O . ASP A 1 91 ? -13.612 -5.526 24.603 1.00 96.88 91 ASP A O 1
ATOM 776 N N . ALA A 1 92 ? -14.576 -3.804 25.676 1.00 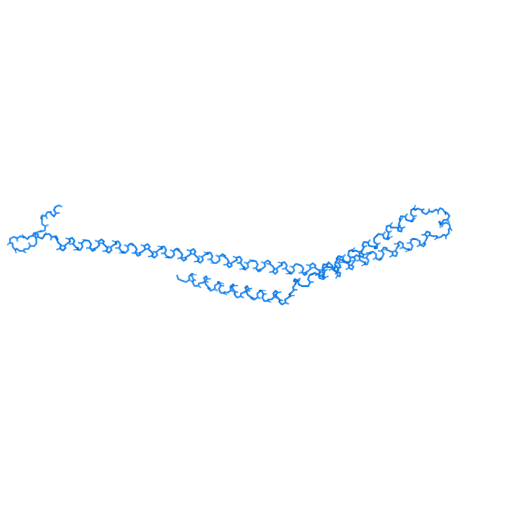96.25 92 ALA A N 1
ATOM 777 C CA . ALA A 1 92 ? -14.756 -2.983 24.482 1.00 96.25 92 ALA A CA 1
ATOM 778 C C . ALA A 1 92 ? -13.409 -2.649 23.819 1.00 96.25 92 ALA A C 1
ATOM 780 O O . ALA A 1 92 ? -13.272 -2.774 22.601 1.00 96.25 92 ALA A O 1
ATOM 781 N N . LYS A 1 93 ? -12.382 -2.297 24.606 1.00 96.50 93 LYS A N 1
ATOM 782 C CA . LYS A 1 93 ? -11.022 -2.040 24.099 1.00 96.50 93 LYS A CA 1
ATOM 783 C C . LYS A 1 93 ? -10.389 -3.281 23.488 1.00 96.50 93 LYS A C 1
ATOM 785 O O . LYS A 1 93 ? -9.822 -3.197 22.400 1.00 96.50 93 LYS A O 1
ATOM 790 N N . LEU A 1 94 ? -10.488 -4.427 24.160 1.00 97.12 94 LEU A N 1
ATOM 791 C CA . LEU A 1 94 ? -9.960 -5.696 23.657 1.00 97.12 94 LEU A CA 1
ATOM 792 C C . LEU A 1 94 ? -10.640 -6.086 22.343 1.00 97.12 94 LEU A C 1
ATOM 794 O O . LEU A 1 94 ? -9.962 -6.455 21.383 1.00 97.12 94 LEU A O 1
ATOM 798 N N . LYS A 1 95 ? -11.965 -5.940 22.266 1.00 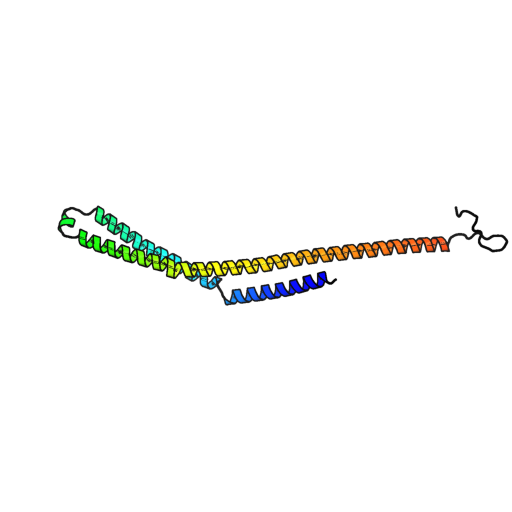95.56 95 LYS A N 1
ATOM 799 C CA . LYS A 1 95 ? -12.738 -6.169 21.044 1.00 95.56 95 LYS A CA 1
ATOM 800 C C . LYS A 1 95 ? -12.308 -5.22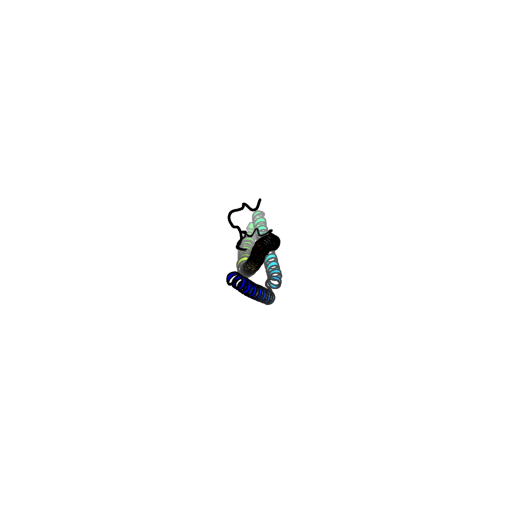5 19.921 1.00 95.56 95 LYS A C 1
ATOM 802 O O . LYS A 1 95 ? -11.996 -5.692 18.826 1.00 95.56 95 LYS A O 1
ATOM 807 N N . ALA A 1 96 ? -12.227 -3.924 20.191 1.00 96.31 96 ALA A N 1
ATOM 808 C CA . ALA A 1 96 ? -11.806 -2.932 19.208 1.00 96.31 96 ALA A CA 1
ATOM 809 C C . ALA A 1 96 ? -10.390 -3.230 18.678 1.00 96.31 96 ALA A C 1
ATOM 811 O O . ALA A 1 96 ? -10.174 -3.253 17.468 1.00 96.31 96 ALA A O 1
ATOM 812 N N . LEU A 1 97 ? -9.432 -3.535 19.557 1.00 95.06 97 LEU A N 1
ATOM 813 C CA . LEU A 1 97 ? -8.045 -3.805 19.166 1.00 95.06 97 LEU A CA 1
ATOM 814 C C . LEU A 1 97 ? -7.883 -5.135 18.419 1.00 95.06 97 LEU A C 1
ATOM 816 O O . LEU A 1 97 ? -7.314 -5.172 17.328 1.00 95.06 97 LEU A O 1
ATOM 820 N N . PHE A 1 98 ? -8.369 -6.239 18.985 1.00 95.75 98 PHE A N 1
ATOM 821 C CA . PHE A 1 98 ? -8.050 -7.571 18.466 1.00 95.75 98 PHE A CA 1
ATOM 822 C C . PHE A 1 98 ? -9.059 -8.091 17.448 1.00 95.75 98 PHE A C 1
ATOM 824 O O . PHE A 1 98 ? -8.669 -8.791 16.518 1.00 95.75 98 PHE A O 1
ATOM 831 N N . GLN A 1 99 ? -10.344 -7.760 17.590 1.00 94.44 99 GLN A N 1
ATOM 832 C CA . GLN A 1 99 ? -11.374 -8.260 16.675 1.00 94.44 99 GLN A CA 1
ATOM 833 C C . GLN A 1 99 ? -11.602 -7.321 15.489 1.00 94.44 99 GLN A C 1
ATOM 835 O O . GLN A 1 99 ? -12.015 -7.788 14.430 1.00 94.44 99 GLN A O 1
ATOM 840 N N . VAL A 1 100 ? -11.323 -6.020 15.639 1.00 94.38 100 VAL A N 1
ATOM 841 C CA . VAL A 1 100 ? -11.588 -5.022 14.590 1.00 94.38 100 VAL A CA 1
ATOM 842 C C . VAL A 1 100 ? -10.302 -4.455 13.987 1.00 94.38 100 VAL A C 1
ATOM 844 O O . VAL A 1 100 ? -10.106 -4.552 12.774 1.00 94.38 100 VAL A O 1
ATOM 847 N N . ALA A 1 101 ? -9.396 -3.906 14.802 1.00 94.50 101 ALA A N 1
ATOM 848 C CA . ALA A 1 101 ? -8.192 -3.247 14.294 1.00 94.50 101 ALA A CA 1
ATOM 849 C C . ALA A 1 101 ? -7.187 -4.229 13.681 1.00 94.50 101 ALA A C 1
ATOM 851 O O . ALA A 1 101 ? -6.604 -3.926 12.642 1.00 94.50 101 ALA A O 1
ATOM 852 N N . LEU A 1 102 ? -6.995 -5.408 14.282 1.00 94.94 102 LEU A N 1
ATOM 853 C CA . LEU A 1 102 ? -6.047 -6.398 13.767 1.00 94.94 102 LEU A CA 1
ATOM 854 C C . LEU A 1 102 ? -6.413 -6.883 12.345 1.00 94.94 102 LEU A C 1
ATOM 856 O O . LEU A 1 102 ? -5.555 -6.776 11.467 1.00 94.94 102 LEU A O 1
ATOM 860 N N . PRO A 1 103 ? -7.651 -7.337 12.046 1.00 93.81 103 PRO A N 1
ATOM 861 C CA . PRO A 1 103 ? -8.029 -7.689 10.675 1.00 93.81 103 PRO A CA 1
ATOM 862 C C . PRO A 1 103 ? -7.942 -6.517 9.696 1.00 93.81 103 PRO A C 1
ATOM 864 O O . PRO A 1 103 ? -7.520 -6.710 8.556 1.00 93.81 103 PRO A O 1
ATOM 867 N N . LEU A 1 104 ? -8.318 -5.306 10.130 1.00 94.75 104 LEU A N 1
ATOM 868 C CA . LEU A 1 104 ? -8.185 -4.102 9.309 1.00 94.75 104 LEU A CA 1
ATOM 869 C C . LEU A 1 104 ? -6.721 -3.879 8.916 1.00 94.75 104 LEU A C 1
ATOM 871 O O . LEU A 1 104 ? -6.429 -3.725 7.733 1.00 94.75 104 LEU A O 1
ATOM 875 N N . ARG A 1 105 ? -5.809 -3.925 9.889 1.00 95.19 105 ARG A N 1
ATOM 876 C CA . ARG A 1 105 ? -4.379 -3.713 9.668 1.00 95.19 105 ARG A CA 1
ATOM 877 C C . ARG A 1 105 ? -3.771 -4.774 8.757 1.00 95.19 105 ARG A C 1
ATOM 879 O O . ARG A 1 105 ? -3.065 -4.422 7.821 1.00 95.19 105 ARG A O 1
ATOM 886 N N . LEU A 1 106 ? -4.078 -6.053 8.978 1.00 94.06 106 LEU A N 1
ATOM 887 C CA . LEU A 1 106 ? -3.589 -7.139 8.119 1.00 94.06 106 LEU A CA 1
ATOM 888 C C . LEU A 1 106 ? -4.021 -6.945 6.658 1.00 94.06 106 LEU A C 1
ATOM 890 O O . LEU A 1 106 ? -3.217 -7.120 5.746 1.00 94.06 106 LEU A O 1
ATOM 894 N N . MET A 1 107 ? -5.270 -6.528 6.436 1.00 92.25 107 MET A N 1
ATOM 895 C CA . MET A 1 107 ? -5.799 -6.252 5.095 1.00 92.25 107 MET A CA 1
ATOM 896 C C . MET A 1 107 ? -5.187 -4.994 4.464 1.00 92.25 107 MET A C 1
ATOM 898 O O . MET A 1 107 ? -5.014 -4.931 3.246 1.00 92.25 107 MET A O 1
ATOM 902 N N . GLU A 1 108 ? -4.878 -3.972 5.265 1.00 93.44 108 GLU A N 1
ATOM 903 C CA . GLU A 1 108 ? -4.168 -2.776 4.802 1.00 93.44 108 GLU A CA 1
ATOM 904 C C . GLU A 1 108 ? -2.734 -3.106 4.382 1.00 93.44 108 GLU A C 1
ATOM 906 O O . GLU A 1 108 ? -2.331 -2.719 3.287 1.00 93.44 108 GLU A O 1
ATOM 911 N N . GLU A 1 109 ? -2.010 -3.874 5.197 1.00 94.44 109 GLU A N 1
ATOM 912 C CA . GLU A 1 109 ? -0.647 -4.326 4.906 1.00 94.44 109 GLU A CA 1
ATOM 913 C C . GLU A 1 109 ? -0.604 -5.234 3.666 1.00 94.44 109 GLU A C 1
ATOM 915 O O . GLU A 1 109 ? 0.280 -5.093 2.824 1.00 94.44 109 GLU A O 1
ATOM 920 N N . GLU A 1 110 ? -1.570 -6.143 3.502 1.00 92.38 110 GLU A N 1
ATOM 921 C CA . GLU A 1 110 ? -1.685 -6.978 2.298 1.00 92.38 110 GLU A CA 1
ATOM 922 C C . GLU A 1 110 ? -1.939 -6.131 1.047 1.00 92.38 110 GLU A C 1
ATOM 924 O O . GLU A 1 110 ? -1.316 -6.341 0.002 1.00 92.38 110 GLU A O 1
ATOM 929 N N . LYS A 1 111 ? -2.831 -5.139 1.142 1.00 92.06 111 LYS A N 1
ATOM 930 C CA . LYS A 1 111 ? -3.066 -4.211 0.036 1.00 92.06 111 LYS A CA 1
ATOM 931 C C . LYS A 1 111 ? -1.798 -3.433 -0.303 1.00 92.06 111 LYS A C 1
ATOM 933 O O . LYS A 1 111 ? -1.481 -3.312 -1.481 1.00 92.06 111 LYS A O 1
ATOM 938 N N . GLU A 1 112 ? -1.101 -2.910 0.699 1.00 92.88 112 GLU A N 1
ATOM 939 C CA . GLU A 1 112 ? 0.114 -2.123 0.504 1.00 92.88 112 GLU A CA 1
ATOM 940 C C . GLU A 1 112 ? 1.224 -2.944 -0.159 1.00 92.88 112 GLU A C 1
ATOM 942 O O . GLU A 1 112 ? 1.799 -2.486 -1.144 1.00 92.88 112 GLU A O 1
ATOM 947 N N . LYS A 1 113 ? 1.463 -4.177 0.302 1.00 92.94 113 LYS A N 1
ATOM 948 C CA . LYS A 1 113 ? 2.424 -5.102 -0.323 1.00 92.94 113 LYS A CA 1
ATOM 949 C C . LYS A 1 113 ? 2.083 -5.364 -1.782 1.00 92.94 113 LYS A C 1
ATOM 951 O O . LYS A 1 113 ? 2.924 -5.175 -2.656 1.00 92.94 113 LYS A O 1
ATOM 956 N N . ASN A 1 114 ? 0.825 -5.711 -2.053 1.00 90.75 114 ASN A N 1
ATOM 957 C CA . ASN A 1 114 ? 0.357 -5.905 -3.419 1.00 90.75 114 ASN A CA 1
ATOM 958 C C . ASN A 1 114 ? 0.594 -4.641 -4.258 1.00 90.75 114 ASN A C 1
ATOM 960 O O . ASN A 1 114 ? 1.072 -4.748 -5.390 1.00 90.75 114 ASN A O 1
ATOM 964 N N . ASP A 1 115 ? 0.249 -3.461 -3.718 1.00 90.88 115 ASP A N 1
ATOM 965 C CA . ASP A 1 115 ? 0.448 -2.127 -4.306 1.00 90.88 115 ASP A CA 1
ATOM 966 C C . ASP A 1 115 ? 1.904 -1.842 -4.673 1.00 90.88 115 ASP A C 1
ATOM 968 O O . ASP A 1 115 ? 2.154 -1.457 -5.821 1.00 90.88 115 ASP A O 1
ATOM 972 N N . GLN A 1 116 ? 2.835 -2.140 -3.774 1.00 94.06 116 GLN A N 1
ATOM 973 C CA . GLN A 1 116 ? 4.274 -2.027 -4.000 1.00 94.06 116 GLN A CA 1
ATOM 974 C C . GLN A 1 116 ? 4.762 -2.987 -5.093 1.00 94.06 116 GLN A C 1
ATOM 976 O O . GLN A 1 116 ? 5.346 -2.530 -6.070 1.00 94.06 116 GLN A O 1
ATOM 981 N N . GLU A 1 117 ? 4.425 -4.279 -5.030 1.00 92.50 117 GLU A N 1
ATOM 982 C CA . GLU A 1 117 ? 4.888 -5.274 -6.015 1.00 92.50 117 GLU A CA 1
ATOM 983 C C . GLU A 1 117 ? 4.499 -4.915 -7.459 1.00 92.50 117 GLU A C 1
ATOM 985 O O . GLU A 1 117 ? 5.280 -5.048 -8.402 1.00 92.50 117 GLU A O 1
ATOM 990 N N . TYR A 1 118 ? 3.283 -4.414 -7.664 1.00 91.62 118 TYR A N 1
ATOM 991 C CA . TYR A 1 118 ? 2.856 -3.954 -8.989 1.00 91.62 118 TYR A CA 1
ATOM 992 C C . TYR A 1 118 ? 3.560 -2.673 -9.427 1.00 91.62 118 TYR A C 1
ATOM 994 O O . TYR A 1 118 ? 3.821 -2.507 -10.620 1.00 91.62 118 TYR A O 1
ATOM 1002 N N . ALA A 1 119 ? 3.812 -1.749 -8.495 1.00 93.38 119 ALA A N 1
ATOM 1003 C CA . ALA A 1 119 ? 4.556 -0.533 -8.788 1.00 93.38 119 ALA A CA 1
ATOM 1004 C C . ALA A 1 119 ? 5.985 -0.882 -9.224 1.00 93.38 119 ALA A C 1
ATOM 1006 O O . ALA A 1 119 ? 6.434 -0.368 -10.247 1.00 93.38 119 ALA A O 1
ATOM 1007 N N . ASP A 1 120 ? 6.628 -1.832 -8.545 1.00 95.19 120 ASP A N 1
ATOM 1008 C CA . ASP A 1 120 ? 7.961 -2.334 -8.880 1.00 95.19 120 ASP A CA 1
ATOM 1009 C C . ASP A 1 120 ? 7.992 -2.995 -10.261 1.00 95.19 120 ASP A C 1
ATOM 1011 O O . ASP A 1 120 ? 8.847 -2.673 -11.089 1.00 95.19 120 ASP A O 1
ATOM 1015 N N . LEU A 1 121 ? 7.021 -3.864 -10.571 1.00 93.56 121 LEU A N 1
ATOM 1016 C CA . LEU A 1 121 ? 6.904 -4.477 -11.900 1.00 93.56 121 LEU A CA 1
ATOM 1017 C C . LEU A 1 121 ? 6.696 -3.431 -13.000 1.00 93.56 121 LEU A C 1
ATOM 1019 O O . LEU A 1 121 ? 7.273 -3.535 -14.086 1.00 93.56 121 LEU A O 1
ATOM 1023 N N . LYS A 1 122 ? 5.872 -2.413 -12.732 1.00 93.44 122 LYS A N 1
ATOM 1024 C CA . LYS A 1 122 ? 5.620 -1.326 -13.679 1.00 93.44 122 LYS A CA 1
ATOM 1025 C C . LYS A 1 122 ? 6.876 -0.485 -13.898 1.00 93.44 122 LYS A C 1
ATOM 1027 O O . LYS A 1 122 ? 7.225 -0.233 -15.047 1.00 93.44 122 LYS A O 1
ATOM 1032 N N . TYR A 1 123 ? 7.568 -0.118 -12.825 1.00 95.00 123 TYR A N 1
ATOM 1033 C CA . TYR A 1 123 ? 8.829 0.612 -12.890 1.00 95.00 123 TYR A CA 1
ATOM 1034 C C . TYR A 1 123 ? 9.886 -0.178 -13.664 1.00 95.00 123 TYR A C 1
ATOM 1036 O O . TYR A 1 123 ? 10.531 0.350 -14.567 1.00 95.00 123 TYR A O 1
ATOM 1044 N N . ARG A 1 124 ? 10.009 -1.482 -13.393 1.00 93.62 124 ARG A N 1
ATOM 1045 C CA . ARG A 1 124 ? 10.943 -2.348 -14.115 1.00 93.62 124 ARG A CA 1
ATOM 1046 C C . ARG A 1 124 ? 10.644 -2.395 -15.610 1.00 93.62 124 ARG A C 1
ATOM 1048 O O . ARG A 1 124 ? 11.571 -2.371 -16.416 1.00 93.62 124 ARG A O 1
ATOM 1055 N N . ARG A 1 125 ? 9.364 -2.442 -15.985 1.00 92.25 125 ARG A N 1
ATOM 1056 C CA . ARG A 1 125 ? 8.950 -2.371 -17.388 1.00 92.25 125 ARG A CA 1
ATOM 1057 C C . ARG A 1 125 ? 9.319 -1.028 -18.020 1.00 92.25 125 ARG A C 1
ATOM 1059 O O . ARG A 1 125 ? 9.843 -1.022 -19.126 1.00 92.25 125 ARG A O 1
ATOM 1066 N N . GLU A 1 126 ? 9.073 0.081 -17.329 1.00 92.62 126 GLU A N 1
ATOM 1067 C CA . GLU A 1 126 ? 9.440 1.420 -17.811 1.00 92.62 126 GLU A CA 1
ATOM 1068 C C . GLU A 1 126 ? 10.956 1.529 -18.058 1.00 92.62 126 GLU A C 1
ATOM 1070 O O . GLU A 1 126 ? 11.366 2.035 -19.101 1.00 92.62 126 GLU A O 1
ATOM 1075 N N . GLN A 1 127 ? 11.783 0.959 -17.172 1.00 93.25 127 GLN A N 1
ATOM 1076 C CA . GLN A 1 127 ? 13.235 0.894 -17.378 1.00 93.25 127 GLN A CA 1
ATOM 1077 C C . GLN A 1 127 ? 13.632 0.058 -18.601 1.00 93.25 127 GLN A C 1
ATOM 1079 O O . GLN A 1 127 ? 14.496 0.473 -19.371 1.00 93.25 127 GLN A O 1
ATOM 1084 N N . LEU A 1 128 ? 13.007 -1.108 -18.808 1.00 92.00 128 LEU A N 1
ATOM 1085 C CA . LEU A 1 128 ? 13.279 -1.920 -19.998 1.00 92.00 128 LEU A CA 1
ATOM 1086 C C . LEU A 1 128 ? 12.897 -1.186 -21.288 1.00 92.00 128 LEU A C 1
ATOM 1088 O O . LEU A 1 128 ? 13.647 -1.245 -22.261 1.00 92.00 128 LEU A O 1
ATOM 1092 N N . ASP A 1 129 ? 11.766 -0.478 -21.294 1.00 89.44 129 ASP A N 1
ATOM 1093 C CA . ASP A 1 129 ? 11.322 0.310 -22.446 1.00 89.44 129 ASP A CA 1
ATOM 1094 C C . ASP A 1 129 ? 12.311 1.439 -22.771 1.00 89.44 129 ASP A C 1
ATOM 1096 O O . ASP A 1 129 ? 12.532 1.752 -23.944 1.00 89.44 129 ASP A O 1
ATOM 1100 N N . GLU A 1 130 ? 12.896 2.068 -21.751 1.00 91.94 130 GLU A N 1
ATOM 1101 C CA . GLU A 1 130 ? 13.930 3.089 -21.913 1.00 91.94 130 GLU A CA 1
ATOM 1102 C C . GLU A 1 130 ? 15.215 2.493 -22.495 1.00 91.94 130 GLU A C 1
ATOM 1104 O O . GLU A 1 130 ? 15.690 2.959 -23.534 1.00 91.94 130 GLU A O 1
ATOM 1109 N N . TRP A 1 131 ? 15.726 1.409 -21.905 1.00 92.00 131 TRP A N 1
ATOM 1110 C CA . TRP A 1 131 ? 16.920 0.718 -22.403 1.00 92.00 131 TRP A CA 1
ATOM 1111 C C . TRP A 1 131 ? 16.746 0.239 -23.840 1.00 92.00 131 TRP A C 1
ATOM 1113 O O . TRP A 1 131 ? 17.641 0.402 -24.665 1.00 92.00 131 TRP A O 1
ATOM 1123 N N . TRP A 1 132 ? 15.566 -0.281 -24.179 1.00 88.44 132 TRP A N 1
ATOM 1124 C CA . TRP A 1 132 ? 15.274 -0.731 -25.533 1.00 88.44 132 TRP A CA 1
ATOM 1125 C C . TRP A 1 132 ? 15.322 0.408 -26.556 1.00 88.44 132 TRP A C 1
ATOM 1127 O O . TRP A 1 132 ? 15.807 0.216 -27.674 1.00 88.44 132 TRP A O 1
ATOM 1137 N N . ARG A 1 133 ? 14.834 1.602 -26.193 1.00 90.69 133 ARG A N 1
ATOM 1138 C CA . ARG A 1 133 ? 14.933 2.789 -27.056 1.00 90.69 133 ARG A CA 1
ATOM 1139 C C . ARG A 1 133 ? 16.383 3.206 -27.237 1.00 90.69 133 ARG A C 1
ATOM 1141 O O . ARG A 1 133 ? 16.798 3.382 -28.379 1.00 90.69 133 ARG A O 1
ATOM 1148 N N . MET A 1 134 ? 17.139 3.290 -26.143 1.00 91.88 134 MET A N 1
ATOM 1149 C CA . MET A 1 134 ? 18.555 3.658 -26.181 1.00 91.88 134 MET A CA 1
ATOM 1150 C C . MET A 1 134 ? 19.354 2.712 -27.080 1.00 91.88 134 MET A C 1
ATOM 1152 O O . MET A 1 134 ? 19.991 3.163 -28.026 1.00 91.88 134 MET A O 1
ATOM 1156 N N . ASP A 1 135 ? 19.242 1.401 -26.866 1.00 90.50 135 ASP A N 1
ATOM 1157 C CA . ASP A 1 135 ? 19.956 0.396 -27.659 1.00 90.50 135 ASP A CA 1
ATOM 1158 C C . ASP A 1 135 ? 19.591 0.440 -29.144 1.00 90.50 135 ASP A C 1
ATOM 1160 O O . ASP A 1 135 ? 20.432 0.226 -30.025 1.00 90.50 135 ASP A O 1
ATOM 1164 N N . ARG A 1 136 ? 18.314 0.685 -29.448 1.00 89.19 136 ARG A N 1
ATOM 1165 C CA . ARG A 1 136 ? 17.845 0.799 -30.828 1.00 89.19 136 ARG A CA 1
ATOM 1166 C C . ARG A 1 136 ? 18.429 2.032 -31.508 1.00 89.19 136 ARG A C 1
ATOM 1168 O O . ARG A 1 136 ? 18.868 1.926 -32.655 1.00 89.19 136 ARG A O 1
ATOM 1175 N N . ASP A 1 137 ? 18.426 3.165 -30.821 1.00 93.81 137 ASP A N 1
ATOM 1176 C CA . ASP A 1 137 ? 18.940 4.423 -31.350 1.00 93.81 137 ASP A CA 1
ATOM 1177 C C . ASP A 1 137 ? 20.466 4.330 -31.551 1.00 93.81 137 ASP A C 1
ATOM 1179 O O . ASP A 1 137 ? 20.975 4.717 -32.605 1.00 93.81 137 ASP A O 1
ATOM 1183 N N . ASP A 1 138 ? 21.176 3.671 -30.632 1.00 93.50 138 ASP A N 1
ATOM 1184 C CA . ASP A 1 138 ? 22.598 3.327 -30.746 1.00 93.50 138 ASP A CA 1
ATOM 1185 C C . ASP A 1 138 ? 22.900 2.441 -31.962 1.00 93.50 138 ASP A C 1
ATOM 1187 O O . ASP A 1 138 ? 23.832 2.700 -32.732 1.00 93.50 138 ASP A O 1
ATOM 1191 N N . MET A 1 139 ? 22.118 1.373 -32.160 1.00 90.81 139 MET A N 1
ATOM 1192 C CA . MET A 1 139 ? 22.270 0.502 -33.329 1.00 90.81 139 MET A CA 1
ATOM 1193 C C . MET A 1 139 ? 22.044 1.275 -34.628 1.00 90.81 139 MET A C 1
ATOM 1195 O O . MET A 1 139 ? 22.811 1.108 -35.579 1.00 90.81 139 MET A O 1
ATOM 1199 N N . TRP A 1 140 ? 21.019 2.129 -34.663 1.00 93.44 140 TRP A N 1
ATOM 1200 C CA . TRP A 1 140 ? 20.715 2.956 -35.824 1.00 93.44 140 TRP A CA 1
ATOM 1201 C C . TRP A 1 140 ? 21.845 3.941 -36.130 1.00 93.44 140 TRP A C 1
ATOM 1203 O O . TRP A 1 140 ? 22.255 4.064 -37.286 1.00 93.44 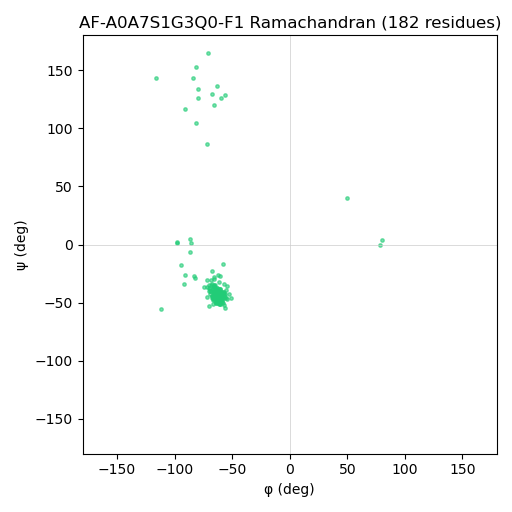140 TRP A O 1
ATOM 1213 N N . ALA A 1 141 ? 22.392 4.599 -35.105 1.00 95.19 141 ALA A N 1
ATOM 1214 C CA . ALA A 1 141 ? 23.519 5.514 -35.243 1.00 95.19 141 ALA A CA 1
ATOM 1215 C C . ALA A 1 141 ? 24.747 4.807 -35.839 1.00 95.19 141 ALA A C 1
ATOM 1217 O O . ALA A 1 141 ? 25.288 5.267 -36.847 1.00 95.19 141 ALA A O 1
ATOM 1218 N N . ARG A 1 142 ? 25.122 3.637 -35.301 1.00 93.62 142 ARG A N 1
ATOM 1219 C CA . ARG A 1 142 ? 26.255 2.835 -35.805 1.00 93.62 142 ARG A CA 1
ATOM 1220 C C . ARG A 1 142 ? 26.038 2.360 -37.240 1.00 93.62 142 ARG A C 1
ATOM 1222 O O . ARG A 1 142 ? 26.966 2.362 -38.050 1.00 93.62 142 ARG A O 1
ATOM 1229 N N . GLU A 1 143 ? 24.823 1.932 -37.582 1.00 94.31 143 GLU A N 1
ATOM 1230 C CA . GLU A 1 143 ? 24.515 1.485 -38.942 1.00 94.31 143 GLU A CA 1
ATOM 1231 C C . GLU A 1 143 ? 24.533 2.652 -39.939 1.00 94.31 143 GLU A C 1
ATOM 1233 O O . GLU A 1 143 ? 25.051 2.509 -41.051 1.00 94.31 143 GLU A O 1
ATOM 1238 N N . SER A 1 144 ? 24.016 3.812 -39.533 1.00 95.19 144 SER A N 1
ATOM 1239 C CA . SER A 1 144 ? 24.056 5.050 -40.313 1.00 95.19 144 SER A CA 1
ATOM 1240 C C . SER A 1 144 ? 25.495 5.496 -40.575 1.00 95.19 144 SER A C 1
ATOM 1242 O O . SER A 1 144 ? 25.873 5.714 -41.727 1.00 95.19 144 SER A O 1
ATOM 1244 N N . GLU A 1 145 ? 26.332 5.529 -39.535 1.00 95.56 145 GLU A N 1
ATOM 1245 C CA . GLU A 1 145 ? 27.751 5.871 -39.642 1.00 95.56 145 GLU A CA 1
ATOM 1246 C C . GLU A 1 145 ? 28.488 4.908 -40.579 1.00 95.56 145 GLU A C 1
ATOM 1248 O O . GLU A 1 145 ? 29.194 5.339 -41.494 1.00 95.56 145 GLU A O 1
ATOM 1253 N N . ARG A 1 146 ? 28.255 3.596 -40.439 1.00 95.12 146 ARG A N 1
ATOM 1254 C CA . ARG A 1 146 ? 28.842 2.583 -41.325 1.00 95.12 146 ARG A CA 1
ATOM 1255 C C . ARG A 1 146 ? 28.425 2.780 -42.784 1.00 95.12 146 ARG A C 1
ATOM 1257 O O . ARG A 1 146 ? 29.269 2.680 -43.676 1.00 95.12 146 ARG A O 1
ATOM 1264 N N . LYS A 1 147 ? 27.140 3.047 -43.045 1.00 95.25 147 LYS A N 1
ATOM 1265 C CA . LYS A 1 147 ? 26.632 3.327 -44.401 1.00 95.25 147 LYS A CA 1
ATOM 1266 C C . LYS A 1 147 ? 27.272 4.586 -44.974 1.00 95.25 147 LYS A C 1
ATOM 1268 O O . LYS A 1 147 ? 27.686 4.580 -46.133 1.00 95.25 147 LYS A O 1
ATOM 1273 N N . TRP A 1 148 ? 27.392 5.635 -44.166 1.00 95.31 148 TRP A N 1
ATOM 1274 C CA . TRP A 1 148 ? 28.013 6.890 -44.571 1.00 95.31 148 TRP A CA 1
ATOM 1275 C C . TRP A 1 148 ? 29.504 6.717 -44.886 1.00 95.31 148 TRP A C 1
ATOM 1277 O O . TRP A 1 148 ? 29.958 7.148 -45.948 1.00 95.31 148 TRP A O 1
ATOM 1287 N N . ALA A 1 149 ? 30.247 6.004 -44.035 1.00 95.31 149 ALA A N 1
ATOM 1288 C CA . ALA A 1 149 ? 31.654 5.680 -44.250 1.00 95.31 149 ALA A CA 1
ATOM 1289 C C . ALA A 1 149 ? 31.864 4.874 -45.543 1.00 95.31 149 ALA A C 1
ATOM 1291 O O . ALA A 1 149 ? 32.705 5.236 -46.368 1.00 95.31 149 ALA A O 1
ATOM 1292 N N . LEU A 1 150 ? 31.049 3.837 -45.769 1.00 96.00 150 LEU A N 1
ATOM 1293 C CA . LEU A 1 150 ? 31.106 3.011 -46.978 1.00 96.00 150 LEU A CA 1
ATOM 1294 C C . LEU A 1 150 ? 30.755 3.815 -48.236 1.00 96.00 150 LEU A C 1
ATOM 1296 O O . LEU A 1 150 ? 31.419 3.692 -49.266 1.00 96.00 150 LEU A O 1
ATOM 1300 N N . HIS A 1 151 ? 29.748 4.685 -48.156 1.00 95.62 151 HIS A N 1
ATOM 1301 C CA . HIS A 1 151 ? 29.410 5.604 -49.239 1.00 95.62 151 HIS A CA 1
ATOM 1302 C C . HIS A 1 151 ? 30.574 6.556 -49.551 1.00 95.62 151 HIS A C 1
ATOM 1304 O O . HIS A 1 151 ? 30.920 6.747 -50.718 1.00 95.62 151 HIS A O 1
ATOM 1310 N N . HIS A 1 152 ? 31.218 7.122 -48.528 1.00 95.12 152 HIS A N 1
ATOM 1311 C CA . HIS A 1 152 ? 32.351 8.026 -48.702 1.00 95.12 152 HIS A CA 1
ATOM 1312 C C . HIS A 1 152 ? 33.572 7.312 -49.305 1.00 95.12 152 HIS A C 1
ATOM 1314 O O . HIS A 1 152 ? 34.207 7.830 -50.226 1.00 95.12 152 HIS A O 1
ATOM 1320 N N . GLU A 1 153 ? 33.875 6.095 -48.851 1.00 95.44 153 GLU A N 1
ATOM 1321 C CA . GLU A 1 153 ? 34.938 5.258 -49.412 1.00 95.44 153 GLU A CA 1
ATOM 1322 C C . GLU A 1 153 ? 34.669 4.911 -50.884 1.00 95.44 153 GLU A C 1
ATOM 1324 O O . GLU A 1 153 ? 35.535 5.114 -51.741 1.00 95.44 153 GLU A O 1
ATOM 1329 N N . ASN A 1 154 ? 33.451 4.465 -51.203 1.00 95.62 154 ASN A N 1
ATOM 1330 C CA . ASN A 1 154 ? 33.038 4.168 -52.574 1.00 95.62 154 ASN A CA 1
ATOM 1331 C C . ASN A 1 154 ? 33.105 5.410 -53.461 1.00 95.62 154 ASN A C 1
ATOM 1333 O O . ASN A 1 154 ? 33.606 5.344 -54.582 1.00 95.62 154 ASN A O 1
ATOM 1337 N N . ARG A 1 155 ? 32.683 6.571 -52.952 1.00 95.19 155 ARG A N 1
ATOM 1338 C CA . ARG A 1 155 ? 32.804 7.844 -53.666 1.00 95.19 155 ARG A CA 1
ATOM 1339 C C . ARG A 1 155 ? 34.266 8.179 -53.961 1.00 95.19 155 ARG A C 1
ATOM 1341 O O . ARG A 1 155 ? 34.576 8.540 -55.094 1.00 95.19 155 ARG A O 1
ATOM 1348 N N . ARG A 1 156 ? 35.177 8.015 -52.993 1.00 93.00 156 ARG A N 1
ATOM 1349 C CA . ARG A 1 156 ? 36.625 8.216 -53.202 1.00 93.00 156 ARG A CA 1
ATOM 1350 C C . ARG A 1 156 ? 37.184 7.257 -54.254 1.00 93.00 156 ARG A C 1
ATOM 1352 O O . ARG A 1 156 ? 37.907 7.704 -55.143 1.00 93.00 156 ARG A O 1
ATOM 1359 N N . LYS A 1 157 ? 36.821 5.971 -54.192 1.00 93.75 157 LYS A N 1
ATOM 1360 C CA . LYS A 1 157 ? 37.204 4.953 -55.187 1.00 93.75 157 LYS A CA 1
ATOM 1361 C C . LYS A 1 157 ? 36.691 5.310 -56.584 1.00 93.75 157 LYS A C 1
ATOM 1363 O O . LYS A 1 157 ? 37.465 5.257 -57.536 1.00 93.75 157 LYS A O 1
ATOM 1368 N N . ASN A 1 158 ? 35.441 5.755 -56.700 1.00 93.94 158 ASN A N 1
ATOM 1369 C CA . ASN A 1 158 ? 34.837 6.170 -57.967 1.00 93.94 158 ASN A CA 1
ATOM 1370 C C . ASN A 1 158 ? 35.516 7.413 -58.547 1.00 93.94 158 ASN A C 1
ATOM 1372 O O . ASN A 1 158 ? 35.850 7.422 -59.729 1.00 93.94 158 ASN A O 1
ATOM 1376 N N . ILE A 1 159 ? 35.780 8.437 -57.726 1.00 92.62 159 ILE A N 1
ATOM 1377 C CA . ILE A 1 159 ? 36.520 9.633 -58.154 1.00 92.62 159 ILE A CA 1
ATOM 1378 C C . ILE A 1 159 ? 37.923 9.245 -58.630 1.00 92.62 159 ILE A C 1
ATOM 1380 O O . ILE A 1 159 ? 38.348 9.691 -59.692 1.00 92.62 159 ILE A O 1
ATOM 1384 N N . ALA A 1 160 ? 38.636 8.393 -57.889 1.00 91.31 160 ALA A N 1
ATOM 1385 C CA . ALA A 1 160 ? 39.956 7.914 -58.292 1.00 91.31 160 ALA A CA 1
ATOM 1386 C C . ALA A 1 160 ? 39.903 7.100 -59.598 1.00 91.31 160 ALA A C 1
ATOM 1388 O O . ALA A 1 160 ? 40.756 7.282 -60.461 1.00 91.31 160 ALA A O 1
ATOM 1389 N N . GLY A 1 161 ? 38.893 6.243 -59.768 1.00 91.81 161 GLY A N 1
ATOM 1390 C CA . GLY A 1 161 ? 38.661 5.492 -61.002 1.00 91.81 161 GLY A CA 1
ATOM 1391 C C . GLY A 1 161 ? 38.393 6.403 -62.201 1.00 91.81 161 GLY A C 1
ATOM 1392 O O . GLY A 1 161 ? 39.009 6.221 -63.247 1.00 91.81 161 GLY A O 1
ATOM 1393 N N . GLN A 1 162 ? 37.553 7.429 -62.034 1.00 90.31 162 GLN A N 1
ATOM 1394 C CA . GLN A 1 162 ? 37.327 8.453 -63.059 1.00 90.31 162 GLN A CA 1
ATOM 1395 C C . GLN A 1 162 ? 38.622 9.206 -63.380 1.00 90.31 162 GLN A C 1
ATOM 1397 O O . GLN A 1 162 ? 38.992 9.293 -64.545 1.00 90.31 162 GLN A O 1
ATOM 1402 N N . LYS A 1 163 ? 39.372 9.666 -62.369 1.00 87.12 163 LYS A N 1
ATOM 1403 C CA . LYS A 1 163 ? 40.669 10.326 -62.586 1.00 87.12 163 LYS A CA 1
ATOM 1404 C C . LYS A 1 163 ? 41.640 9.447 -63.378 1.00 87.12 163 LYS A C 1
ATOM 1406 O O . LYS A 1 163 ? 42.234 9.940 -64.321 1.00 87.12 163 LYS A O 1
ATOM 1411 N N . ARG A 1 164 ? 41.762 8.151 -63.056 1.00 81.06 164 ARG A N 1
ATOM 1412 C CA . ARG A 1 164 ? 42.613 7.208 -63.811 1.00 81.06 164 ARG A CA 1
ATOM 1413 C C . ARG A 1 164 ? 42.125 6.982 -65.243 1.00 81.06 164 ARG A C 1
ATOM 1415 O O . ARG A 1 164 ? 42.952 6.864 -66.135 1.00 81.06 164 ARG A O 1
ATOM 1422 N N . LYS A 1 165 ? 40.806 6.917 -65.461 1.00 85.62 165 LYS A N 1
ATOM 1423 C CA . LYS A 1 165 ? 40.207 6.731 -66.793 1.00 85.62 165 LYS A CA 1
ATOM 1424 C C . LYS A 1 165 ? 40.518 7.900 -67.730 1.00 85.62 165 LYS A C 1
ATOM 1426 O O . LYS A 1 165 ? 40.766 7.673 -68.907 1.00 85.62 165 LYS A O 1
ATOM 1431 N N . TRP A 1 166 ? 40.482 9.124 -67.207 1.00 83.25 166 TRP A N 1
ATOM 1432 C CA . TRP A 1 166 ? 40.715 10.354 -67.971 1.00 83.25 166 TRP A CA 1
ATOM 1433 C C . TRP A 1 166 ? 42.148 10.892 -67.849 1.00 83.25 166 TRP A C 1
ATOM 1435 O O . TRP A 1 166 ? 42.449 11.947 -68.402 1.00 83.25 166 TRP A O 1
ATOM 1445 N N . ALA A 1 167 ? 43.031 10.201 -67.124 1.00 77.75 167 ALA A N 1
ATOM 1446 C CA . ALA A 1 167 ? 44.430 10.587 -67.019 1.00 77.75 167 ALA A CA 1
ATOM 1447 C C . ALA A 1 167 ? 45.116 10.407 -68.377 1.00 77.75 167 ALA A C 1
ATOM 1449 O O . ALA A 1 167 ? 45.029 9.342 -68.992 1.00 77.75 167 ALA A O 1
ATOM 1450 N N . PHE A 1 168 ? 45.818 11.445 -68.826 1.00 73.50 168 PHE A N 1
ATOM 1451 C CA . PHE A 1 168 ? 46.615 11.379 -70.041 1.00 73.50 168 PHE A CA 1
ATOM 1452 C C . PHE A 1 168 ? 47.769 10.387 -69.836 1.00 73.50 168 PHE A C 1
ATOM 1454 O O . PHE A 1 168 ? 48.576 10.546 -68.919 1.00 73.50 168 PHE A O 1
ATOM 1461 N N . GLN A 1 169 ? 47.821 9.338 -70.658 1.00 74.12 169 GLN A N 1
ATOM 1462 C CA . GLN A 1 169 ? 48.902 8.356 -70.624 1.00 74.12 169 GLN A CA 1
ATOM 1463 C C . GLN A 1 169 ? 49.988 8.803 -71.598 1.00 74.12 169 GLN A C 1
ATOM 1465 O O . GLN A 1 169 ? 49.750 8.905 -72.799 1.00 74.12 169 GLN A O 1
ATOM 1470 N N . PHE A 1 170 ? 51.177 9.093 -71.077 1.00 74.38 170 PHE A N 1
ATOM 1471 C CA . PHE A 1 170 ? 52.349 9.319 -71.910 1.00 74.38 170 PHE A CA 1
ATOM 1472 C C . PHE A 1 170 ? 52.907 7.960 -72.333 1.00 74.38 170 PHE A C 1
ATOM 1474 O O . PHE A 1 170 ? 53.035 7.056 -71.508 1.00 74.38 170 PHE A O 1
ATOM 1481 N N . TYR A 1 171 ? 53.222 7.811 -73.615 1.00 76.56 171 TYR A N 1
ATOM 1482 C CA . TYR A 1 171 ? 53.860 6.618 -74.161 1.00 76.56 171 TYR A CA 1
ATOM 1483 C C . TYR A 1 171 ? 55.233 6.996 -74.706 1.00 76.56 171 TYR A C 1
ATOM 1485 O O . TYR A 1 171 ? 55.419 8.082 -75.250 1.00 76.56 171 TYR A O 1
ATOM 1493 N N . THR A 1 172 ? 56.191 6.093 -74.538 1.00 76.50 172 THR A N 1
ATOM 1494 C CA . THR A 1 172 ? 57.510 6.178 -75.175 1.00 76.50 172 THR A CA 1
ATOM 1495 C C . THR A 1 172 ? 57.398 5.914 -76.678 1.00 76.50 172 THR A C 1
ATOM 1497 O O . THR A 1 172 ? 56.422 5.313 -77.127 1.00 76.50 172 THR A O 1
ATOM 1500 N N . ASP A 1 173 ? 58.433 6.253 -77.452 1.00 75.81 173 ASP A N 1
ATOM 1501 C CA . ASP A 1 173 ? 58.495 5.998 -78.906 1.00 75.81 173 ASP A CA 1
ATOM 1502 C C . ASP A 1 173 ? 58.340 4.507 -79.278 1.00 75.81 173 ASP A C 1
ATOM 1504 O O . ASP A 1 173 ? 58.010 4.160 -80.408 1.00 75.81 173 ASP A O 1
ATOM 1508 N N . THR A 1 174 ? 58.522 3.605 -78.307 1.00 79.56 174 THR A N 1
ATOM 1509 C CA . THR A 1 174 ? 58.295 2.154 -78.444 1.00 79.56 174 THR A CA 1
ATOM 1510 C C . THR A 1 174 ? 56.841 1.718 -78.203 1.00 79.56 174 THR A C 1
ATOM 1512 O O . THR A 1 174 ? 56.543 0.524 -78.221 1.00 79.56 174 THR A O 1
ATOM 1515 N N . GLY A 1 175 ? 55.935 2.659 -77.920 1.00 70.69 175 GLY A N 1
ATOM 1516 C CA . GLY A 1 175 ? 54.523 2.417 -77.608 1.00 70.69 175 GLY A CA 1
ATOM 1517 C C . GLY A 1 175 ? 54.249 1.933 -76.177 1.00 70.69 175 GLY A C 1
ATOM 1518 O O . GLY A 1 175 ? 53.096 1.713 -75.813 1.00 70.69 175 GLY A O 1
ATOM 1519 N N . LYS A 1 176 ? 55.281 1.766 -75.337 1.00 78.69 176 LYS A N 1
ATOM 1520 C CA . LYS A 1 176 ? 55.124 1.376 -73.924 1.00 78.69 176 LYS A CA 1
ATOM 1521 C C . LYS A 1 176 ? 54.834 2.599 -73.042 1.00 78.69 176 LYS A C 1
ATOM 1523 O O . LYS A 1 176 ? 55.429 3.647 -73.304 1.00 78.69 176 LYS A O 1
ATOM 1528 N N . PRO A 1 177 ? 53.981 2.485 -72.001 1.00 76.56 177 PRO A N 1
ATOM 1529 C CA . PRO A 1 177 ? 53.683 3.591 -71.089 1.00 76.56 177 PRO A CA 1
ATOM 1530 C C . PRO A 1 177 ? 54.958 4.156 -70.453 1.00 76.56 177 PRO A C 1
ATOM 1532 O O . PRO A 1 177 ? 55.764 3.400 -69.908 1.00 76.56 177 PRO A O 1
ATOM 1535 N N . ASP A 1 178 ? 55.138 5.472 -70.526 1.00 72.88 178 ASP A N 1
ATOM 1536 C CA . ASP A 1 178 ? 56.253 6.180 -69.903 1.00 72.88 178 ASP A CA 1
ATOM 1537 C C . ASP A 1 178 ? 55.942 6.418 -68.417 1.00 72.88 178 ASP A C 1
ATOM 1539 O O . ASP A 1 178 ? 55.115 7.257 -68.058 1.00 72.88 178 ASP A O 1
ATOM 1543 N N . LEU A 1 179 ? 56.582 5.630 -67.548 1.00 70.50 179 LEU A N 1
ATOM 1544 C CA . LEU A 1 179 ? 56.408 5.682 -66.092 1.00 70.50 179 LEU A CA 1
ATOM 1545 C C . LEU A 1 179 ? 57.322 6.719 -65.411 1.00 70.50 179 LEU A C 1
ATOM 1547 O O . LEU A 1 179 ? 57.213 6.907 -64.201 1.00 70.50 179 LEU A O 1
ATOM 1551 N N . MET A 1 180 ? 58.239 7.356 -66.152 1.00 66.31 180 MET A N 1
ATOM 1552 C CA . MET A 1 180 ? 59.277 8.238 -65.598 1.00 66.31 180 MET A CA 1
ATOM 1553 C C . MET A 1 180 ? 58.883 9.722 -65.588 1.00 66.31 180 MET A C 1
ATOM 1555 O O . MET A 1 180 ? 59.489 10.502 -64.853 1.00 66.31 180 MET A O 1
ATOM 1559 N N . ARG A 1 181 ? 57.870 10.143 -66.360 1.00 58.19 181 ARG A N 1
ATOM 1560 C CA . ARG A 1 181 ? 57.373 11.528 -66.304 1.00 58.19 181 ARG A CA 1
ATOM 1561 C C . ARG A 1 181 ? 56.446 11.728 -65.101 1.00 58.19 181 ARG A C 1
ATOM 1563 O O . ARG A 1 181 ? 55.448 11.011 -64.994 1.00 58.19 181 ARG A O 1
ATOM 1570 N N . PRO A 1 182 ? 56.702 12.722 -64.230 1.00 54.56 182 PRO A N 1
ATOM 1571 C CA . PRO A 1 182 ? 55.759 13.082 -63.182 1.00 54.56 182 PRO A CA 1
ATOM 1572 C C . PRO A 1 182 ? 54.440 13.509 -63.828 1.00 54.56 182 PRO A C 1
ATOM 1574 O O . PRO A 1 182 ? 54.422 14.386 -64.695 1.00 54.56 182 PRO A O 1
ATOM 1577 N N . GLN A 1 183 ? 53.333 12.888 -63.425 1.00 58.19 183 GLN A N 1
ATOM 1578 C CA . GLN A 1 183 ? 52.012 13.427 -63.727 1.00 58.19 183 GLN A CA 1
ATOM 1579 C C . GLN A 1 183 ? 51.816 14.674 -62.862 1.00 58.19 183 GLN A C 1
ATOM 1581 O O . GLN A 1 183 ? 51.311 14.527 -61.760 1.00 58.19 183 GLN A O 1
ATOM 1586 N N . GLY A 1 184 ? 52.273 15.835 -63.353 1.00 52.16 184 GLY A N 1
ATOM 1587 C CA . GLY A 1 184 ? 51.966 17.186 -62.849 1.00 52.16 184 GLY A CA 1
ATOM 1588 C C . GLY A 1 184 ? 51.961 17.365 -61.336 1.00 52.16 184 GLY A C 1
ATOM 1589 O O . GLY A 1 184 ? 50.902 17.098 -60.729 1.00 52.16 184 GLY A O 1
#

Nearest PDB structures (foldseek):
  5y05-assembly1_A  TM=6.815E-01  e=1.131E-01  Mycolicibacterium smegmatis MC2 155
  5xg2-assembly1_A  TM=2.986E-01  e=6.618E-01  Pyrococcus yayanosii CH1
  1y2o-assembly1_B  TM=3.077E-01  e=4.107E+00  Homo sapiens
  5c22-assembly4_D  TM=3.303E-01  e=4.621E+00  Escherichia coli

Organism: NCBI:txid1486930

Sequence (184 aa):
QLHMRTLRAEEVWLAREIHQMKKMRKKDNLGGKLPPLRRAWSDSIEEVRKFEYDLVGLQRERMKMSPRAVEQGWTEELDKNVEQHRVWTTDAKLKALFQVALPLRLMEEEKEKNDQEYADLKYRREQLDEWWRMDRDDMWARESERKWALHHENRRKNIAGQKRKWAFQFYTDTGKPDLMRPQG

pLDDT: mean 89.19, std 8.38, range [52.16, 97.12]